Protein AF-A0A7G8P6M7-F1 (afdb_monomer_lite)

Secondary structure (DSSP, 8-state):
-----EEEEEEEE--TT-HHHHHHHHHHHHHHHHHHHHHHTEEEEEE-HHHHPPP--SS-HHHHHIIIIITT-SEEEEEESS------SSSSSHHHHHHHHHHHTT--EEEEEE-SPPPTT--HHHHHHHHHHHHHHTTTSPPEEESSHHHHHHHHHHHHHHHHHH-----------HHHHHHTEEEEEEE-GGG-TTEEEEEEEE-SSS-EEEEEEEEEEE-TT--EETT--EEHHHHS-HHHHHHHHHHHHHHSS------SS--S---S-------HHHHHHHHHHH--S--SEE-TT-EEEEEEE--TT-EEEEEEEEE-TT--EEEEETTSPPEE----

Foldseek 3Di:
DDAAAAEAEEEEQEAPVCPLLLVLLVVLQVVCCVVPCRPVRYHYHYDDCVPQQDDDDDDPPLVSCCVRHLVPGQEYEYEYELAPDDDDPPGLHSSRVSQVSNVVVVHHYAYEYEPEDDDPPRDVVRNVSVVVVVVVVVVVDDHHYAHDSVRSSVVSNVSVVVVVVVDCPDPSPPCPVVLVQVLQFAWDWDDPCLLHPQKIKIKTWRQGQFKKAQKDKDKFKAAPVRDTDPPFKDFLLVPPPLVSLVCSQLVVLVVVPDPDPDPDDDPPDDPDDDPRDRDPVCVLVSQQNPDPHDDRMAGNGGMDMHMMGGDPRIGMWMWIWIATNVRWIWIDIHNDRIDTDDDD

pLDDT: mean 84.59, std 15.38, range [36.28, 98.38]

Organism: NCBI:txid258505

Sequence (344 aa):
MGFDAHVLKVLIASPGDTSRERDAIEKALHGWNNARAEREQIHLAPWRWELHAVPELGGSAQAIIDGQAVDACDVVIAVFNAYLGTATDDAASGTAHEIVRAHRAGKPVHVYFSTEPLPRETKPEELTRLNDFKAQMRAEGLLGEYSGVEDLQFKVRDAIEHDLKGMDLGKVIIRSGKADQARKVMSYRTSVSILGPGVWRVKTHNHSIGPVTALSVHVSAVDADGNVIANSIQRSKDVLSNQDVFARVIGDALSGGLRPIMGAGNAMMASRGLTPTIQPQFQDVLVAHVADGFPSGLAPDESAVALYVLPPNTSPLVQMEFKDEAGIWWARTNDEEPERINTT

Structure (mmCIF, N/CA/C/O backbone):
data_AF-A0A7G8P6M7-F1
#
_entry.id   AF-A0A7G8P6M7-F1
#
loop_
_atom_site.group_PDB
_atom_site.id
_atom_site.type_symbol
_atom_site.label_atom_id
_atom_site.label_alt_id
_atom_site.label_comp_id
_atom_site.label_asym_id
_atom_site.label_entity_id
_atom_site.label_seq_id
_atom_site.pdbx_PDB_ins_code
_atom_site.Cartn_x
_atom_site.Cartn_y
_atom_site.Cartn_z
_atom_site.occupancy
_atom_site.B_iso_or_equiv
_atom_site.auth_seq_id
_atom_site.auth_comp_id
_atom_site.auth_asym_id
_atom_site.auth_atom_id
_atom_site.pdbx_PDB_model_num
ATOM 1 N N . MET A 1 1 ? 10.549 6.825 -9.455 1.00 52.69 1 MET A N 1
ATOM 2 C CA . MET A 1 1 ? 10.044 5.592 -10.102 1.00 52.69 1 MET A CA 1
ATOM 3 C C . MET A 1 1 ? 9.057 4.932 -9.149 1.00 52.69 1 MET A C 1
ATOM 5 O O . MET A 1 1 ? 9.133 5.236 -7.967 1.00 52.69 1 MET A O 1
ATOM 9 N N . GLY A 1 2 ? 8.125 4.112 -9.640 1.00 76.00 2 GLY A N 1
ATOM 10 C CA . GLY A 1 2 ? 7.240 3.304 -8.783 1.00 76.00 2 GLY A CA 1
ATOM 11 C C . GLY A 1 2 ? 7.895 1.984 -8.353 1.00 76.00 2 GLY A C 1
ATOM 12 O O . GLY A 1 2 ? 8.890 1.587 -8.958 1.00 76.00 2 GLY A O 1
ATOM 13 N N . PHE A 1 3 ? 7.337 1.324 -7.333 1.00 79.50 3 PHE A N 1
ATOM 14 C CA . PHE A 1 3 ? 7.754 0.002 -6.844 1.00 79.50 3 PHE A CA 1
ATOM 15 C C . PHE A 1 3 ? 6.533 -0.911 -6.645 1.00 79.50 3 PHE A C 1
ATOM 17 O O . PHE A 1 3 ? 5.437 -0.424 -6.369 1.00 79.50 3 PHE A O 1
ATOM 24 N N . ASP A 1 4 ? 6.730 -2.224 -6.777 1.00 84.44 4 ASP A N 1
ATOM 25 C CA . ASP A 1 4 ? 5.706 -3.228 -6.471 1.00 84.44 4 ASP A CA 1
ATOM 26 C C . ASP A 1 4 ? 5.649 -3.499 -4.968 1.00 84.44 4 ASP A C 1
ATOM 28 O O . ASP A 1 4 ? 6.693 -3.651 -4.324 1.00 84.44 4 ASP A O 1
ATOM 32 N N . ALA A 1 5 ? 4.436 -3.622 -4.427 1.00 90.12 5 ALA A N 1
ATOM 33 C CA . ALA A 1 5 ? 4.214 -3.895 -3.015 1.00 90.12 5 ALA A CA 1
ATOM 34 C C . ALA A 1 5 ? 2.947 -4.714 -2.753 1.00 90.12 5 ALA A C 1
ATOM 36 O O . ALA A 1 5 ? 1.963 -4.619 -3.490 1.00 90.12 5 ALA A O 1
ATOM 37 N N . HIS A 1 6 ? 2.950 -5.462 -1.650 1.00 92.56 6 HIS A N 1
ATOM 38 C CA . HIS A 1 6 ? 1.721 -5.956 -1.034 1.00 92.56 6 HIS A CA 1
ATOM 39 C C . HIS A 1 6 ? 0.975 -4.785 -0.411 1.00 92.56 6 HIS A C 1
ATOM 41 O O . HIS A 1 6 ? 1.525 -4.079 0.432 1.00 92.56 6 HIS A O 1
ATOM 47 N N . VAL A 1 7 ? -0.271 -4.568 -0.820 1.00 94.81 7 VAL A N 1
ATOM 48 C CA . VAL A 1 7 ? -1.102 -3.511 -0.243 1.00 94.81 7 VAL A CA 1
ATOM 49 C C . VAL A 1 7 ? -1.969 -4.124 0.843 1.00 94.81 7 VAL A C 1
ATOM 51 O O . VAL A 1 7 ? -2.836 -4.936 0.535 1.00 94.81 7 VAL A O 1
ATOM 54 N N . LEU A 1 8 ? -1.738 -3.719 2.089 1.00 96.12 8 LEU A N 1
ATOM 55 C CA . LEU A 1 8 ? -2.530 -4.136 3.238 1.00 96.12 8 LEU A CA 1
ATOM 56 C C . LEU A 1 8 ? -3.477 -3.012 3.631 1.00 96.12 8 LEU A C 1
ATOM 58 O O . LEU A 1 8 ? -3.042 -1.906 3.962 1.00 96.12 8 LEU A O 1
ATOM 62 N N . LYS A 1 9 ? -4.776 -3.282 3.596 1.00 96.62 9 LYS A N 1
ATOM 63 C CA . LYS A 1 9 ? -5.801 -2.336 4.028 1.00 96.62 9 LYS A CA 1
ATOM 64 C C . LYS A 1 9 ? -5.903 -2.343 5.546 1.00 96.62 9 LYS A C 1
ATOM 66 O O . LYS A 1 9 ? -6.190 -3.373 6.155 1.00 96.62 9 LYS A O 1
ATOM 71 N N . VAL A 1 10 ? -5.727 -1.172 6.146 1.00 98.00 10 VAL A N 1
ATOM 72 C CA . VAL A 1 10 ? -5.814 -0.975 7.595 1.00 98.00 10 VAL A CA 1
ATOM 73 C C . VAL A 1 10 ? -7.085 -0.197 7.908 1.00 98.00 10 VAL A C 1
ATOM 75 O O . VAL A 1 10 ? -7.161 1.003 7.648 1.00 98.00 10 VAL A O 1
ATOM 78 N N . LEU A 1 11 ? -8.091 -0.879 8.453 1.00 97.56 11 LEU A N 1
ATOM 79 C CA . LEU A 1 11 ? -9.332 -0.248 8.891 1.00 97.56 11 LEU A CA 1
ATOM 80 C C . LEU A 1 11 ? -9.094 0.517 10.194 1.00 97.56 11 LEU A C 1
ATOM 82 O O . LEU A 1 11 ? -8.654 -0.060 11.187 1.00 97.56 11 LEU A O 1
ATOM 86 N N . ILE A 1 12 ? -9.430 1.805 10.194 1.00 97.50 12 ILE A N 1
ATOM 87 C CA . ILE A 1 12 ? -9.439 2.653 11.384 1.00 97.50 12 ILE A CA 1
ATOM 88 C C . ILE A 1 12 ? -10.881 2.743 11.889 1.00 97.50 12 ILE A C 1
ATOM 90 O O . ILE A 1 12 ? -11.692 3.507 11.363 1.00 97.50 12 ILE A O 1
ATOM 94 N N . ALA A 1 13 ? -11.187 1.937 12.900 1.00 94.94 13 ALA A N 1
ATOM 95 C CA . ALA A 1 13 ? -12.512 1.804 13.491 1.00 94.94 13 ALA A CA 1
ATOM 96 C C . ALA A 1 13 ? -12.625 2.721 14.715 1.00 94.94 13 ALA A C 1
ATOM 98 O O . ALA A 1 13 ? -11.880 2.560 15.686 1.00 94.94 13 ALA A O 1
ATOM 99 N N . SER A 1 14 ? -13.525 3.708 14.703 1.00 94.62 14 S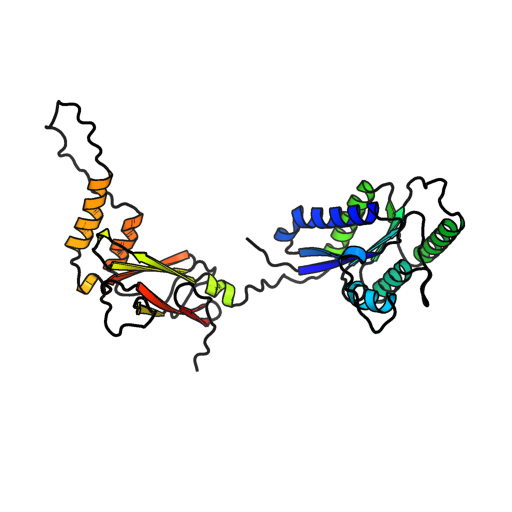ER A N 1
ATOM 100 C CA . SER A 1 14 ? -13.645 4.593 15.865 1.00 94.62 14 SER A CA 1
ATOM 101 C C . SER A 1 14 ? -14.965 5.372 15.971 1.00 94.62 14 SER A C 1
ATOM 103 O O . SER A 1 14 ? -15.600 5.661 14.952 1.00 94.62 14 SER A O 1
ATOM 105 N N . PRO A 1 15 ? -15.377 5.778 17.190 1.00 93.06 15 PRO A N 1
ATOM 106 C CA . PRO A 1 15 ? -16.548 6.631 17.396 1.00 93.06 15 PRO A CA 1
ATOM 107 C C . PRO A 1 15 ? -16.338 8.079 16.919 1.00 93.06 15 PRO A C 1
ATOM 109 O O . PRO A 1 15 ? -15.228 8.524 16.620 1.00 93.06 15 PRO A O 1
ATOM 112 N N . GLY A 1 16 ? -17.415 8.868 16.878 1.00 90.19 16 GLY A N 1
ATOM 113 C CA . GLY A 1 16 ? -17.397 10.233 16.333 1.00 90.19 16 GLY A CA 1
ATOM 114 C C . GLY A 1 16 ? -16.457 11.227 17.039 1.00 90.19 16 GLY A C 1
ATOM 115 O O . GLY A 1 16 ? -15.988 12.160 16.393 1.00 90.19 16 GLY A O 1
ATOM 116 N N . ASP A 1 17 ? -16.130 11.018 18.317 1.00 93.19 17 ASP A N 1
ATOM 117 C CA . ASP A 1 17 ? -15.323 11.920 19.159 1.00 93.19 17 ASP A CA 1
ATOM 118 C C . ASP A 1 17 ? -13.798 11.734 19.024 1.00 93.19 17 ASP A C 1
ATOM 120 O O . ASP A 1 17 ? -13.035 12.365 19.751 1.00 93.19 17 ASP A O 1
ATOM 124 N N . THR A 1 18 ? -13.343 10.891 18.093 1.00 94.69 18 THR A N 1
ATOM 125 C CA . THR A 1 18 ? -11.933 10.463 17.969 1.00 94.69 18 THR A CA 1
ATOM 126 C C . THR A 1 18 ? -11.218 11.018 16.728 1.00 94.69 18 THR A C 1
ATOM 128 O O . THR A 1 18 ? -10.372 10.363 16.116 1.00 94.69 18 THR A O 1
ATOM 131 N N . SER A 1 19 ? -11.573 12.230 16.287 1.00 94.31 19 SER A N 1
ATOM 132 C CA . SER A 1 19 ? -11.018 12.784 15.040 1.00 94.31 19 SER A CA 1
ATOM 133 C C . SER A 1 19 ? -9.493 12.933 15.078 1.00 94.31 19 SER A C 1
ATOM 135 O O . SER A 1 19 ? -8.834 12.608 14.093 1.00 94.31 19 SER A O 1
ATOM 137 N N . ARG A 1 20 ? -8.923 13.386 16.206 1.00 96.00 20 ARG A N 1
ATOM 138 C CA . ARG A 1 20 ? -7.468 13.599 16.333 1.00 96.00 20 ARG A CA 1
ATOM 139 C C . ARG A 1 20 ? -6.717 12.271 16.303 1.00 96.00 20 ARG A C 1
ATOM 141 O O . ARG A 1 20 ? -5.621 12.177 15.764 1.00 96.00 20 ARG A O 1
ATOM 148 N N . GLU A 1 21 ? -7.316 11.254 16.900 1.00 97.81 21 GLU A N 1
ATOM 149 C CA . GLU A 1 21 ? -6.791 9.907 17.025 1.00 97.81 21 GLU A CA 1
ATOM 150 C C . GLU A 1 21 ? -6.764 9.223 15.659 1.00 97.81 21 GLU A C 1
ATOM 152 O O . GLU A 1 21 ? -5.746 8.638 15.297 1.00 97.81 21 GLU A O 1
ATOM 157 N N . ARG A 1 22 ? -7.830 9.364 14.858 1.00 96.81 22 ARG A N 1
ATOM 158 C CA . ARG A 1 22 ? -7.846 8.874 13.472 1.00 96.81 22 ARG A CA 1
ATOM 159 C C . ARG A 1 22 ? -6.742 9.511 12.631 1.00 96.81 22 ARG A C 1
ATOM 161 O O . ARG A 1 22 ? -6.006 8.792 11.960 1.00 96.81 22 ARG A O 1
ATOM 168 N N . ASP A 1 23 ? -6.588 10.833 12.711 1.00 96.62 23 ASP A N 1
ATOM 169 C CA . ASP A 1 23 ? -5.535 11.556 11.987 1.00 96.62 23 ASP A CA 1
ATOM 170 C C . ASP A 1 23 ? -4.135 11.107 12.439 1.00 96.62 23 ASP A C 1
ATOM 172 O O . ASP A 1 23 ? -3.213 10.975 11.634 1.00 96.62 23 ASP A O 1
ATOM 176 N N . ALA A 1 24 ? -3.973 10.828 13.733 1.00 97.56 24 ALA A N 1
ATOM 177 C CA . ALA A 1 24 ? -2.731 10.331 14.305 1.00 97.56 24 ALA A CA 1
ATOM 178 C C . ALA A 1 24 ? -2.401 8.902 13.842 1.00 97.56 24 ALA A C 1
ATOM 180 O O . ALA A 1 24 ? -1.260 8.640 13.461 1.00 97.56 24 ALA A O 1
ATOM 181 N N . ILE A 1 25 ? -3.381 7.995 13.814 1.00 98.38 25 ILE A N 1
ATOM 182 C CA . ILE A 1 25 ? -3.218 6.632 13.281 1.00 98.38 25 ILE A CA 1
ATOM 183 C C . ILE A 1 25 ? -2.827 6.698 11.802 1.00 98.38 25 ILE A C 1
ATOM 185 O O . ILE A 1 25 ? -1.836 6.097 11.393 1.00 98.38 25 ILE A O 1
ATOM 189 N N . GLU A 1 26 ? -3.550 7.483 11.006 1.00 97.31 26 GLU A N 1
ATOM 190 C CA . GLU A 1 26 ? -3.263 7.668 9.584 1.00 97.31 26 GLU A CA 1
ATOM 191 C C . GLU A 1 26 ? -1.846 8.225 9.359 1.00 97.31 26 GLU A C 1
ATOM 193 O O . GLU A 1 26 ? -1.083 7.705 8.541 1.00 97.31 26 GLU A O 1
ATOM 198 N N . LYS A 1 27 ? -1.434 9.217 10.156 1.00 96.56 27 LYS A N 1
ATOM 199 C CA . LYS A 1 27 ? -0.070 9.756 10.133 1.00 96.56 27 LYS A CA 1
ATOM 200 C C . LYS A 1 27 ? 0.985 8.708 10.495 1.00 96.56 27 LYS A C 1
ATOM 202 O O . LYS A 1 27 ? 2.056 8.714 9.887 1.00 96.56 27 LYS A O 1
ATOM 207 N N . ALA A 1 28 ? 0.712 7.813 11.447 1.00 97.06 28 ALA A N 1
ATOM 208 C CA . ALA A 1 28 ? 1.625 6.722 11.789 1.00 97.06 28 ALA A CA 1
ATOM 209 C C . ALA A 1 28 ? 1.821 5.764 10.606 1.00 97.06 28 ALA A C 1
ATOM 211 O O . ALA A 1 28 ? 2.960 5.420 10.284 1.00 97.06 28 ALA A O 1
ATOM 212 N N . LEU A 1 29 ? 0.732 5.386 9.930 1.00 98.06 29 LEU A N 1
ATOM 213 C CA . LEU A 1 29 ? 0.755 4.488 8.771 1.00 98.06 29 LEU A CA 1
ATOM 214 C C . LEU A 1 29 ? 1.490 5.124 7.583 1.00 98.06 29 LEU A C 1
ATOM 216 O O . LEU A 1 29 ? 2.383 4.506 7.006 1.00 98.06 29 LEU A O 1
ATOM 220 N N . HIS A 1 30 ? 1.210 6.393 7.274 1.00 97.44 30 HIS A N 1
ATOM 221 C CA . HIS A 1 30 ? 1.946 7.135 6.243 1.00 97.44 30 HIS A CA 1
ATOM 222 C C . HIS A 1 30 ? 3.423 7.313 6.601 1.00 97.44 30 HIS A C 1
ATOM 224 O O . HIS A 1 30 ? 4.295 7.166 5.747 1.00 97.44 30 HIS A O 1
ATOM 230 N N . GLY A 1 31 ? 3.728 7.590 7.870 1.00 92.88 31 GLY A N 1
ATOM 231 C CA . GLY A 1 31 ? 5.099 7.672 8.367 1.00 92.88 31 GLY A CA 1
ATOM 232 C C . GLY A 1 31 ? 5.855 6.351 8.215 1.00 92.88 31 GLY A C 1
ATOM 233 O O . GLY A 1 31 ? 7.021 6.354 7.818 1.00 92.88 31 GLY A O 1
ATOM 234 N N . TRP A 1 32 ? 5.186 5.225 8.472 1.00 96.12 32 TRP A N 1
ATOM 235 C CA . TRP A 1 32 ? 5.731 3.894 8.224 1.00 96.12 32 TRP A CA 1
ATOM 236 C C . TRP A 1 32 ? 5.996 3.675 6.732 1.00 96.12 32 TRP A C 1
ATOM 238 O O . TRP A 1 32 ? 7.119 3.328 6.361 1.00 96.12 32 TRP A O 1
ATOM 248 N N . ASN A 1 33 ? 5.012 3.976 5.878 1.00 95.38 33 ASN A N 1
ATOM 249 C CA . ASN A 1 33 ? 5.141 3.844 4.428 1.00 95.38 33 ASN A CA 1
ATOM 250 C C . ASN A 1 33 ? 6.338 4.644 3.895 1.00 95.38 33 ASN A C 1
ATOM 252 O O . ASN A 1 33 ? 7.183 4.098 3.191 1.00 95.38 33 ASN A O 1
ATOM 256 N N . ASN A 1 34 ? 6.471 5.908 4.299 1.00 91.12 34 ASN A N 1
ATOM 257 C CA . ASN A 1 34 ? 7.569 6.778 3.872 1.00 91.12 34 ASN A CA 1
ATOM 258 C C . ASN A 1 34 ? 8.951 6.247 4.273 1.00 91.12 34 ASN A C 1
ATOM 260 O O . ASN A 1 34 ? 9.929 6.466 3.564 1.00 91.12 34 ASN A O 1
ATOM 264 N N . ALA A 1 35 ? 9.048 5.575 5.420 1.00 85.81 35 ALA A N 1
ATOM 265 C CA . ALA A 1 35 ? 10.315 5.072 5.933 1.00 85.81 35 ALA A CA 1
ATOM 266 C C . ALA A 1 35 ? 10.680 3.677 5.402 1.00 85.81 35 ALA A C 1
ATOM 268 O O . ALA A 1 35 ? 11.858 3.308 5.437 1.00 85.81 35 ALA A O 1
ATOM 269 N N . ARG A 1 36 ? 9.687 2.868 5.004 1.00 89.12 36 ARG A N 1
ATOM 270 C CA . ARG A 1 36 ? 9.870 1.418 4.833 1.00 89.12 36 ARG A CA 1
ATOM 271 C C . ARG A 1 36 ? 9.224 0.804 3.599 1.00 89.12 36 ARG A C 1
ATOM 273 O O . ARG A 1 36 ? 9.710 -0.239 3.177 1.00 89.12 36 ARG A O 1
ATOM 280 N N . ALA A 1 37 ? 8.201 1.417 3.004 1.00 90.62 37 ALA A N 1
ATOM 281 C CA . ALA A 1 37 ? 7.357 0.734 2.023 1.00 90.62 37 ALA A CA 1
ATOM 282 C C . ALA A 1 37 ? 8.132 0.151 0.837 1.00 90.62 37 ALA A C 1
ATOM 284 O O . ALA A 1 37 ? 7.902 -0.994 0.466 1.00 90.62 37 ALA A O 1
ATOM 285 N N . GLU A 1 38 ? 9.083 0.906 0.281 1.00 85.81 38 GLU A N 1
ATOM 286 C CA . GLU A 1 38 ? 9.890 0.448 -0.856 1.00 85.81 38 GLU A CA 1
ATOM 287 C C . GLU A 1 38 ? 10.824 -0.707 -0.473 1.00 85.81 38 GLU A C 1
ATOM 289 O O . GLU A 1 38 ? 10.907 -1.703 -1.187 1.00 85.81 38 GLU A O 1
ATOM 294 N N . ARG A 1 39 ? 11.494 -0.605 0.682 1.00 84.38 39 ARG A N 1
ATOM 295 C CA . ARG A 1 39 ? 12.439 -1.629 1.151 1.00 84.38 39 ARG A CA 1
ATOM 296 C C . ARG A 1 39 ? 11.734 -2.930 1.520 1.00 84.38 39 ARG A C 1
ATOM 298 O O . ARG A 1 39 ? 12.245 -4.000 1.215 1.00 84.38 39 ARG A O 1
ATOM 305 N N . GLU A 1 40 ? 10.600 -2.823 2.205 1.00 85.75 40 GLU A N 1
ATOM 306 C CA . GLU A 1 40 ? 9.828 -3.979 2.670 1.00 85.75 40 GLU A CA 1
ATOM 307 C C . GLU A 1 40 ? 8.843 -4.484 1.603 1.00 85.75 40 GLU A C 1
ATOM 309 O O . GLU A 1 40 ? 8.225 -5.525 1.790 1.00 85.75 40 GLU A O 1
ATOM 314 N N . GLN A 1 41 ? 8.684 -3.753 0.492 1.00 90.62 41 GLN A N 1
ATOM 315 C CA . GLN A 1 41 ? 7.675 -3.988 -0.545 1.00 90.62 41 GLN A CA 1
ATOM 316 C C . GLN A 1 41 ? 6.259 -4.172 0.029 1.00 90.62 41 GLN A C 1
ATOM 318 O O . GLN A 1 41 ? 5.502 -5.054 -0.377 1.00 90.62 41 GLN A O 1
ATOM 323 N N . ILE A 1 42 ? 5.888 -3.332 0.993 1.00 93.50 42 ILE A N 1
ATOM 324 C CA . ILE A 1 42 ? 4.576 -3.347 1.650 1.00 93.50 42 ILE A CA 1
ATOM 325 C C . ILE A 1 42 ? 4.039 -1.922 1.673 1.00 93.50 42 ILE A C 1
ATOM 327 O O . ILE A 1 42 ? 4.768 -0.983 1.979 1.00 93.50 42 ILE A O 1
ATOM 331 N N . HIS A 1 43 ? 2.758 -1.753 1.375 1.00 96.44 43 HIS A N 1
ATOM 332 C CA . HIS A 1 43 ? 2.062 -0.483 1.488 1.00 96.44 43 HIS A CA 1
ATOM 333 C C . HIS A 1 43 ? 0.860 -0.634 2.414 1.00 96.44 43 HIS A C 1
ATOM 335 O O . HIS A 1 43 ? -0.036 -1.436 2.159 1.00 96.44 43 HIS A O 1
ATOM 341 N N . LEU A 1 44 ? 0.826 0.157 3.480 1.00 97.69 44 LEU A N 1
ATOM 342 C CA . LEU A 1 44 ? -0.298 0.216 4.406 1.00 97.69 44 LEU A CA 1
ATOM 343 C C . LEU A 1 44 ? -1.299 1.244 3.883 1.00 97.69 44 LEU A C 1
ATOM 345 O O . LEU A 1 44 ? -1.003 2.438 3.877 1.00 97.69 44 LEU A O 1
ATOM 349 N N . ALA A 1 45 ? -2.466 0.788 3.440 1.00 97.25 45 ALA A N 1
ATOM 350 C CA . ALA A 1 45 ? -3.539 1.632 2.934 1.00 97.25 45 ALA A CA 1
ATOM 351 C C . ALA A 1 45 ? -4.543 1.928 4.065 1.00 97.25 45 ALA A C 1
ATOM 353 O O . ALA A 1 45 ? -5.380 1.068 4.361 1.00 97.25 45 ALA A O 1
ATOM 354 N N . PRO A 1 46 ? -4.473 3.101 4.728 1.00 97.00 46 PRO A N 1
ATOM 355 C CA . PRO A 1 46 ? -5.447 3.466 5.749 1.00 97.00 46 PRO A CA 1
ATOM 356 C C . PRO A 1 46 ? -6.844 3.572 5.137 1.00 97.00 46 PRO A C 1
ATOM 358 O O . PRO A 1 46 ? -7.022 4.151 4.068 1.00 97.00 46 PRO A O 1
ATOM 361 N N . TRP A 1 47 ? -7.842 3.045 5.839 1.00 95.69 47 TRP A N 1
ATOM 362 C CA . TRP A 1 47 ? -9.242 3.143 5.455 1.00 95.69 47 TRP A CA 1
ATOM 363 C C . TRP A 1 47 ? -10.060 3.718 6.612 1.00 95.69 47 TRP A C 1
ATOM 365 O O . TRP A 1 47 ? -10.002 3.241 7.744 1.00 95.69 47 TRP A O 1
ATOM 375 N N . ARG A 1 48 ? -10.831 4.759 6.303 1.00 91.75 48 ARG A N 1
ATOM 376 C CA . ARG A 1 48 ? -11.709 5.523 7.204 1.00 91.75 48 ARG A CA 1
ATOM 377 C C . ARG A 1 48 ? -13.046 5.734 6.518 1.00 91.75 48 ARG A C 1
ATOM 379 O O . ARG A 1 48 ? -13.048 6.149 5.355 1.00 91.75 48 ARG A O 1
ATOM 386 N N . TRP A 1 49 ? -14.149 5.517 7.227 1.00 84.19 49 TRP A N 1
ATOM 387 C CA . TRP A 1 49 ? -15.478 5.596 6.626 1.00 84.19 49 TRP A CA 1
ATOM 388 C C . TRP A 1 49 ? -15.780 6.991 6.063 1.00 84.19 49 TRP A C 1
ATOM 390 O O . TRP A 1 49 ? -16.339 7.086 4.977 1.00 84.19 49 TRP A O 1
ATOM 400 N N . GLU A 1 50 ? -15.337 8.073 6.716 1.00 83.50 50 GLU A N 1
ATOM 401 C CA . GLU A 1 50 ? -15.629 9.448 6.276 1.00 83.50 50 GLU A CA 1
ATOM 402 C C . GLU A 1 50 ? -15.017 9.796 4.918 1.00 83.50 50 GLU A C 1
ATOM 404 O O . GLU A 1 50 ? -15.508 10.682 4.222 1.00 83.50 50 GLU A O 1
ATOM 409 N N . LEU A 1 51 ? -13.906 9.140 4.579 1.00 85.94 51 LEU A N 1
ATOM 410 C CA . LEU A 1 51 ? -13.096 9.463 3.407 1.00 85.94 51 LEU A CA 1
ATOM 411 C C . LEU A 1 51 ? -13.250 8.435 2.285 1.00 85.94 51 LEU A C 1
ATOM 413 O O . LEU A 1 51 ? -13.060 8.776 1.121 1.00 85.94 51 LEU A O 1
ATOM 417 N N . HIS A 1 52 ? -13.567 7.186 2.629 1.00 89.12 52 HIS A N 1
ATOM 418 C CA . HIS A 1 52 ? -13.469 6.063 1.699 1.00 89.12 52 HIS A CA 1
ATOM 419 C C . HIS A 1 52 ? -14.772 5.288 1.516 1.00 89.12 52 HIS A C 1
ATOM 421 O O . HIS A 1 52 ? -14.858 4.505 0.570 1.00 89.12 52 HIS A O 1
ATOM 427 N N . ALA A 1 53 ? -15.769 5.468 2.390 1.00 86.94 53 ALA A N 1
ATOM 428 C CA . ALA A 1 53 ? -17.059 4.826 2.185 1.00 86.94 53 ALA A CA 1
ATOM 429 C C . ALA A 1 53 ? -17.739 5.419 0.946 1.00 86.94 53 ALA A C 1
ATOM 431 O O . ALA A 1 53 ? -17.886 6.637 0.811 1.00 86.94 53 ALA A O 1
ATOM 432 N N . VAL A 1 54 ? -18.164 4.546 0.040 1.00 90.25 54 VAL A N 1
ATOM 433 C CA . VAL A 1 54 ? -18.910 4.912 -1.160 1.00 90.25 54 VAL A CA 1
ATOM 434 C C . VAL A 1 54 ? -20.401 4.842 -0.831 1.00 90.25 54 VAL A C 1
ATOM 436 O O . VAL A 1 54 ? -20.868 3.789 -0.388 1.00 90.25 54 VAL A O 1
ATOM 439 N N . PRO A 1 55 ? -21.174 5.928 -1.029 1.00 88.44 55 PRO A N 1
ATOM 440 C CA . PRO A 1 55 ? -22.613 5.896 -0.810 1.00 88.44 55 PRO A CA 1
ATOM 441 C C . PRO A 1 55 ? -23.293 4.890 -1.742 1.00 88.44 55 PRO A C 1
ATOM 443 O O . PRO A 1 55 ? -23.249 5.032 -2.964 1.00 88.44 55 PRO A O 1
ATOM 446 N N . GLU A 1 56 ? -23.964 3.902 -1.158 1.00 88.38 56 GLU A N 1
ATOM 447 C CA . GLU A 1 56 ? -24.689 2.857 -1.880 1.00 88.38 56 GLU A CA 1
ATOM 448 C C . GLU A 1 56 ? -26.115 2.706 -1.331 1.00 88.38 56 GLU A C 1
ATOM 450 O O . GLU A 1 56 ? -26.399 3.009 -0.171 1.00 88.38 56 GLU A O 1
ATOM 455 N N . LEU A 1 57 ? -27.035 2.255 -2.186 1.00 88.31 57 LEU A N 1
ATOM 456 C CA . LEU A 1 57 ? -28.406 1.901 -1.812 1.00 88.31 57 LEU A CA 1
ATOM 457 C C . LEU A 1 57 ? -28.564 0.377 -1.845 1.00 88.31 57 LEU A C 1
ATOM 459 O O . LEU A 1 57 ? -27.889 -0.297 -2.617 1.00 88.31 57 LEU A O 1
ATOM 463 N N . GLY A 1 58 ? -29.511 -0.157 -1.069 1.00 80.94 58 GLY A N 1
ATOM 464 C CA . GLY A 1 58 ? -29.846 -1.590 -1.089 1.00 80.94 58 GLY A CA 1
ATOM 465 C C . GLY A 1 58 ? -29.468 -2.377 0.170 1.00 80.94 58 GLY A C 1
ATOM 466 O O . GLY A 1 58 ? -29.564 -3.599 0.162 1.00 80.94 58 GLY A O 1
ATOM 467 N N . GLY A 1 59 ? -29.093 -1.700 1.259 1.00 82.69 59 GLY A N 1
ATOM 468 C CA . GLY A 1 59 ? -28.823 -2.313 2.562 1.00 82.69 59 GLY A CA 1
ATOM 469 C C . GLY A 1 59 ? -28.867 -1.293 3.701 1.00 82.69 59 GLY A C 1
ATOM 470 O O . GLY A 1 59 ? -29.065 -0.099 3.467 1.00 82.69 59 GLY A O 1
ATOM 471 N N . SER A 1 60 ? -28.692 -1.760 4.941 1.00 85.38 60 SER A N 1
ATOM 472 C CA . SER A 1 60 ? -28.445 -0.861 6.074 1.00 85.38 60 SER A CA 1
ATOM 473 C C . SER A 1 60 ? -27.062 -0.215 5.938 1.00 85.38 60 SER A C 1
ATOM 475 O O . SER A 1 60 ? -26.160 -0.792 5.329 1.00 85.38 60 SER A O 1
ATOM 477 N N . ALA A 1 61 ? -26.874 0.969 6.531 1.00 83.06 61 ALA A N 1
ATOM 478 C CA . ALA A 1 61 ? -25.582 1.661 6.501 1.00 83.06 61 ALA A CA 1
ATOM 479 C C . ALA A 1 61 ? -24.442 0.770 7.031 1.00 83.06 61 ALA A C 1
ATOM 481 O O . ALA A 1 61 ? -23.373 0.724 6.430 1.00 83.06 61 ALA A O 1
ATOM 482 N N . GLN A 1 62 ? -24.701 -0.000 8.095 1.00 83.56 62 GLN A N 1
ATOM 483 C CA . GLN A 1 62 ? -23.716 -0.921 8.663 1.00 83.56 62 GLN A CA 1
ATOM 484 C C . GLN A 1 62 ? -23.367 -2.065 7.704 1.00 83.56 62 GLN A C 1
ATOM 486 O O . GLN A 1 62 ? -22.195 -2.368 7.533 1.00 83.56 62 GLN A O 1
ATOM 491 N N . ALA A 1 63 ? -24.352 -2.669 7.028 1.00 86.31 63 ALA A N 1
ATOM 492 C CA . ALA A 1 63 ? -24.093 -3.763 6.088 1.00 86.31 63 ALA A CA 1
ATOM 493 C C . ALA A 1 63 ? -23.244 -3.314 4.887 1.00 86.31 63 ALA A C 1
ATOM 495 O O . ALA A 1 63 ? -22.397 -4.066 4.405 1.00 86.31 63 ALA A O 1
ATOM 496 N N . ILE A 1 64 ? -23.452 -2.080 4.423 1.00 86.75 64 ILE A N 1
ATOM 497 C CA . ILE A 1 64 ? -22.663 -1.481 3.342 1.00 86.75 64 ILE A CA 1
ATOM 498 C C . ILE A 1 64 ? -21.221 -1.236 3.812 1.00 86.75 64 ILE A C 1
ATOM 500 O O . ILE A 1 64 ? -20.277 -1.636 3.130 1.00 86.75 64 ILE A O 1
ATOM 504 N N . ILE A 1 65 ? -21.039 -0.636 4.995 1.00 85.19 65 ILE A N 1
ATOM 505 C CA . ILE A 1 65 ? -19.709 -0.380 5.572 1.00 85.19 65 ILE A CA 1
ATOM 506 C C . ILE A 1 65 ? -18.956 -1.693 5.817 1.00 85.19 65 ILE A C 1
ATOM 508 O O . ILE A 1 65 ? -17.782 -1.796 5.468 1.00 85.19 65 ILE A O 1
ATOM 512 N N . ASP A 1 66 ? -19.628 -2.717 6.343 1.00 87.62 66 ASP A N 1
ATOM 513 C CA . ASP A 1 66 ? -19.035 -4.034 6.573 1.00 87.62 66 ASP A CA 1
ATOM 514 C C . ASP A 1 66 ? -18.419 -4.610 5.291 1.00 87.62 66 ASP A C 1
ATOM 516 O O . ASP A 1 66 ? -17.263 -5.038 5.301 1.00 87.62 66 ASP A O 1
ATOM 520 N N . GLY A 1 67 ? -19.163 -4.577 4.180 1.00 87.69 67 GLY A N 1
ATOM 521 C CA . GLY A 1 67 ? -18.694 -5.098 2.896 1.00 87.69 67 GLY A CA 1
ATOM 522 C C . GLY A 1 67 ? -17.563 -4.268 2.283 1.00 87.69 67 GLY A C 1
ATOM 523 O O . GLY A 1 67 ? -16.613 -4.824 1.731 1.00 87.69 67 GLY A O 1
ATOM 524 N N . GLN A 1 68 ? -17.630 -2.939 2.398 1.00 88.19 68 GLN A N 1
ATOM 525 C CA . GLN A 1 68 ? -16.611 -2.046 1.836 1.00 88.19 68 GLN A CA 1
ATOM 526 C C . GLN A 1 68 ? -15.313 -2.013 2.658 1.00 88.19 68 GLN A C 1
ATOM 528 O O . GLN A 1 68 ? -14.242 -1.758 2.098 1.00 88.19 68 GLN A O 1
ATOM 533 N N . ALA A 1 69 ? -15.398 -2.270 3.965 1.00 88.06 69 ALA A N 1
ATOM 534 C CA . ALA A 1 69 ? -14.318 -2.016 4.910 1.00 88.06 69 ALA A CA 1
ATOM 535 C C . ALA A 1 69 ? -13.912 -3.256 5.704 1.00 88.06 69 ALA A C 1
ATOM 537 O O . ALA A 1 69 ? -12.803 -3.764 5.537 1.00 88.06 69 ALA A O 1
ATOM 538 N N . VAL A 1 70 ? -14.803 -3.755 6.564 1.00 90.50 70 VAL A N 1
ATOM 539 C CA . VAL A 1 70 ? -14.477 -4.795 7.549 1.00 90.50 70 VAL A CA 1
ATOM 540 C C . VAL A 1 70 ? -14.087 -6.088 6.856 1.00 90.50 70 VAL A C 1
ATOM 542 O O . VAL A 1 70 ? -13.066 -6.685 7.192 1.00 90.50 70 VAL A O 1
ATOM 545 N N . ASP A 1 71 ? -14.843 -6.498 5.842 1.00 91.06 71 ASP A N 1
ATOM 546 C CA . ASP A 1 71 ? -14.587 -7.734 5.107 1.00 91.06 71 ASP A CA 1
ATOM 547 C C . ASP A 1 71 ? -13.342 -7.618 4.220 1.00 91.06 71 ASP A C 1
ATOM 549 O O . ASP A 1 71 ? -12.595 -8.588 4.081 1.00 91.06 71 ASP A O 1
ATOM 553 N N . ALA A 1 72 ? -13.060 -6.420 3.705 1.00 90.62 72 ALA A N 1
ATOM 554 C CA . ALA A 1 72 ? -11.968 -6.158 2.774 1.00 90.62 72 ALA A CA 1
ATOM 555 C C . ALA A 1 72 ? -10.632 -5.772 3.435 1.00 90.62 72 ALA A C 1
ATOM 557 O O . ALA A 1 72 ? -9.630 -5.704 2.727 1.00 90.62 72 ALA A O 1
ATOM 558 N N . CYS A 1 73 ? -10.607 -5.465 4.737 1.00 95.31 73 CYS A N 1
ATOM 559 C CA . CYS A 1 73 ? -9.381 -5.077 5.441 1.00 95.31 73 CYS A CA 1
ATOM 560 C C . CYS A 1 73 ? -8.513 -6.275 5.847 1.00 95.31 73 CYS A C 1
ATOM 562 O O . CYS A 1 73 ? -9.015 -7.388 6.008 1.00 95.31 73 CYS A O 1
ATOM 564 N N . ASP A 1 74 ? -7.227 -6.019 6.066 1.00 95.94 74 ASP A N 1
ATOM 565 C CA . ASP A 1 74 ? -6.248 -7.003 6.531 1.00 95.94 74 ASP A CA 1
ATOM 566 C C . ASP A 1 74 ? -5.946 -6.834 8.026 1.00 95.94 74 ASP A C 1
ATOM 568 O O . ASP A 1 74 ? -5.701 -7.816 8.719 1.00 95.94 74 ASP A O 1
ATOM 572 N N . VAL A 1 75 ? -6.008 -5.596 8.531 1.00 97.19 75 VAL A N 1
ATOM 573 C CA . VAL A 1 75 ? -5.776 -5.235 9.939 1.00 97.19 75 VAL A CA 1
ATOM 574 C C . VAL A 1 75 ? -6.832 -4.231 10.391 1.00 97.19 75 VAL A C 1
ATOM 576 O O . VAL A 1 75 ? -7.208 -3.339 9.627 1.00 97.19 75 VAL A O 1
ATOM 579 N N . VAL A 1 76 ? -7.271 -4.335 11.647 1.00 97.81 76 VAL A N 1
ATOM 580 C CA . VAL A 1 76 ? -8.132 -3.334 12.291 1.00 97.81 76 VAL A CA 1
ATOM 581 C C . VAL A 1 76 ? -7.384 -2.643 13.425 1.00 97.81 76 VAL A C 1
ATOM 583 O O . VAL A 1 76 ? -6.896 -3.293 14.349 1.00 97.81 76 VAL A O 1
ATOM 586 N N . ILE A 1 77 ? -7.348 -1.313 13.384 1.00 98.38 77 ILE A N 1
ATOM 587 C CA . ILE A 1 77 ? -6.959 -0.464 14.509 1.00 98.38 77 ILE A CA 1
ATOM 588 C C . ILE A 1 77 ? -8.224 0.212 15.028 1.00 98.38 77 ILE A C 1
ATOM 590 O O . ILE A 1 77 ? -8.787 1.081 14.362 1.00 98.38 77 ILE A O 1
ATOM 594 N N . ALA A 1 78 ? -8.666 -0.187 16.216 1.00 97.44 78 ALA A N 1
ATOM 595 C CA . ALA A 1 78 ? -9.798 0.423 16.885 1.00 97.44 78 ALA A CA 1
ATOM 596 C C . ALA A 1 78 ? -9.341 1.373 17.991 1.00 97.44 78 ALA A C 1
ATOM 598 O O . ALA A 1 78 ? -8.475 1.032 18.801 1.00 97.44 78 ALA A O 1
ATOM 599 N N . VAL A 1 79 ? -9.938 2.561 18.052 1.00 97.94 79 VAL A N 1
ATOM 600 C CA . VAL A 1 79 ? -9.602 3.563 19.067 1.00 97.94 79 VAL A CA 1
ATOM 601 C C . VAL A 1 79 ? -10.851 4.155 19.703 1.00 97.94 79 VAL A C 1
ATOM 603 O O . VAL A 1 79 ? -11.817 4.491 19.021 1.00 97.94 79 VAL A O 1
ATOM 606 N N . PHE A 1 80 ? -10.811 4.298 21.025 1.00 97.44 80 PHE A N 1
ATOM 607 C CA . PHE A 1 80 ? -11.877 4.883 21.826 1.00 97.44 80 PHE A CA 1
ATOM 608 C C . PHE A 1 80 ? -11.340 6.002 22.713 1.00 97.44 80 PHE A C 1
ATOM 610 O O . PHE A 1 80 ? -10.316 5.835 23.380 1.00 97.44 80 PHE A O 1
ATOM 617 N N . ASN A 1 81 ? -12.082 7.109 22.763 1.00 95.88 81 ASN A N 1
ATOM 618 C CA . ASN A 1 81 ? -11.851 8.199 23.703 1.00 95.88 81 ASN A CA 1
ATOM 619 C C . ASN A 1 81 ? -12.912 8.194 24.816 1.00 95.88 81 ASN A C 1
ATOM 621 O O . ASN A 1 81 ? -12.798 7.396 25.742 1.00 95.88 81 ASN A O 1
ATOM 625 N N . ALA A 1 82 ? -13.947 9.034 24.733 1.00 94.00 82 ALA A N 1
ATOM 626 C CA . ALA A 1 82 ? -14.971 9.157 25.777 1.00 94.00 82 ALA A CA 1
ATOM 627 C C . ALA A 1 82 ? -16.266 8.392 25.463 1.00 94.00 82 ALA A C 1
ATOM 629 O O . ALA A 1 82 ? -17.059 8.133 26.369 1.00 94.00 82 ALA A O 1
ATOM 630 N N . TYR A 1 83 ? -16.500 8.068 24.191 1.00 94.69 83 TYR A N 1
ATOM 631 C CA . TYR A 1 83 ? -17.759 7.506 23.710 1.00 94.69 83 TYR A CA 1
ATOM 632 C C . TYR A 1 83 ? -17.566 6.064 23.248 1.00 94.69 83 TYR A C 1
ATOM 634 O O . TYR A 1 83 ? -16.515 5.706 22.723 1.00 94.69 83 TYR A O 1
ATOM 642 N N . LEU A 1 84 ? -18.604 5.238 23.401 1.00 94.62 84 LEU A N 1
ATOM 643 C CA . LEU A 1 84 ? -18.646 3.910 22.774 1.00 94.62 84 LEU A CA 1
ATOM 644 C C . LEU A 1 84 ? -19.186 3.995 21.340 1.00 94.62 84 LEU A C 1
ATOM 646 O O . LEU A 1 84 ? -18.794 3.214 20.473 1.00 94.62 84 LEU A O 1
ATOM 650 N N . GLY A 1 85 ? -20.093 4.946 21.103 1.00 90.38 85 GLY A N 1
ATOM 651 C CA . GLY A 1 85 ? -20.789 5.135 19.836 1.00 90.38 85 GLY A CA 1
ATOM 652 C C . GLY A 1 85 ? -22.235 4.633 19.850 1.00 90.38 85 GLY A C 1
ATOM 653 O O . GLY A 1 85 ? -22.785 4.183 20.864 1.00 90.38 85 GLY A O 1
ATOM 654 N N . THR A 1 86 ? -22.877 4.747 18.692 1.00 88.12 86 THR A N 1
ATOM 655 C CA . THR A 1 86 ? -24.285 4.384 18.505 1.00 88.12 86 THR A CA 1
ATOM 656 C C . THR A 1 86 ? -24.427 2.879 18.352 1.00 88.12 86 THR A C 1
ATOM 658 O O . THR A 1 86 ? -23.731 2.289 17.527 1.00 88.12 86 THR A O 1
ATOM 661 N N . ALA A 1 87 ? -25.324 2.283 19.144 1.00 88.38 87 ALA A N 1
ATOM 662 C CA . ALA A 1 87 ? -25.669 0.869 19.050 1.00 88.38 87 ALA A CA 1
ATOM 663 C C . ALA A 1 87 ? -26.182 0.523 17.646 1.00 88.38 87 ALA A C 1
ATOM 665 O O . ALA A 1 87 ? -26.881 1.323 17.020 1.00 88.38 87 ALA A O 1
ATOM 666 N N . THR A 1 88 ? -25.826 -0.665 17.174 1.00 84.12 88 THR A N 1
ATOM 667 C CA . THR A 1 88 ? -26.382 -1.260 15.955 1.00 84.12 88 THR A CA 1
ATOM 668 C C . THR A 1 88 ? -27.403 -2.326 16.342 1.00 84.12 88 THR A C 1
ATOM 670 O O . THR A 1 88 ? -27.594 -2.601 17.527 1.00 84.12 88 THR A O 1
ATOM 673 N N . ASP A 1 89 ? -28.057 -2.936 15.353 1.00 81.94 89 ASP A N 1
ATOM 674 C CA . ASP A 1 89 ? -29.025 -4.013 15.601 1.00 81.94 89 ASP A CA 1
ATOM 675 C C . ASP A 1 89 ? -28.391 -5.196 16.363 1.00 81.94 89 ASP A C 1
ATOM 677 O O . ASP A 1 89 ? -29.049 -5.817 17.196 1.00 81.94 89 ASP A O 1
ATOM 681 N N . ASP A 1 90 ? -27.094 -5.447 16.137 1.00 82.25 90 ASP A N 1
ATOM 682 C CA . ASP A 1 90 ? -26.387 -6.642 16.615 1.00 82.25 90 ASP A CA 1
ATOM 683 C C . ASP A 1 90 ? -25.213 -6.356 17.574 1.00 82.25 90 ASP A C 1
ATOM 685 O O . ASP A 1 90 ? -24.580 -7.295 18.066 1.00 82.25 90 ASP A O 1
ATOM 689 N N . ALA A 1 91 ? -24.882 -5.089 17.858 1.00 87.50 91 ALA A N 1
ATOM 690 C CA . ALA A 1 91 ? -23.727 -4.745 18.691 1.00 87.50 91 ALA A CA 1
ATOM 691 C C . ALA A 1 91 ? -23.903 -3.472 19.528 1.00 87.50 91 ALA A C 1
ATOM 693 O O . ALA A 1 91 ? -24.686 -2.569 19.229 1.00 87.50 91 ALA A O 1
ATOM 694 N N . ALA A 1 92 ? -23.078 -3.369 20.575 1.00 87.81 92 ALA A N 1
ATOM 695 C CA . ALA A 1 92 ? -23.079 -2.238 21.501 1.00 87.81 92 ALA A CA 1
ATOM 696 C C . ALA A 1 92 ? -22.703 -0.900 20.832 1.00 87.81 92 ALA A C 1
ATOM 698 O O . ALA A 1 92 ? -23.108 0.159 21.321 1.00 87.81 92 ALA A O 1
ATOM 699 N N . SER A 1 93 ? -21.961 -0.952 19.721 1.00 92.06 93 SER A N 1
ATOM 700 C CA . SER A 1 93 ? -21.781 0.147 18.774 1.00 92.06 93 SER A CA 1
ATOM 701 C C . SER A 1 93 ? -21.318 -0.340 17.399 1.00 92.06 93 SER A C 1
ATOM 703 O O . SER A 1 93 ? -20.891 -1.487 17.268 1.00 92.06 93 SER A O 1
ATOM 705 N N . GLY A 1 94 ? -21.344 0.538 16.389 1.00 89.75 94 GLY A N 1
ATOM 706 C CA . GLY A 1 94 ? -20.756 0.252 15.071 1.00 89.75 94 GLY A CA 1
ATOM 707 C C . GLY A 1 94 ? -19.280 -0.158 15.158 1.00 89.75 94 GLY A C 1
ATOM 708 O O . GLY A 1 94 ? -18.896 -1.194 14.634 1.00 89.75 94 GLY A O 1
ATOM 709 N N . THR A 1 95 ? -18.465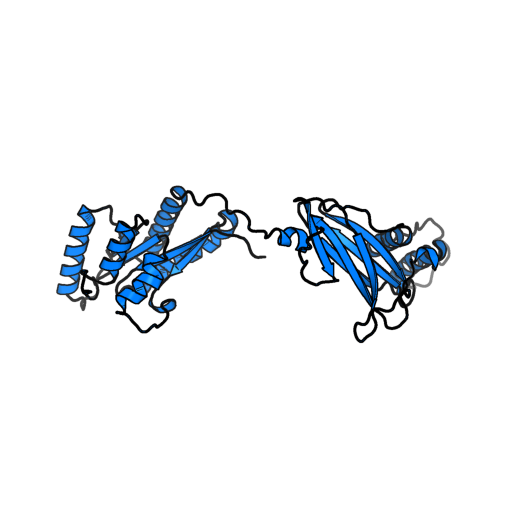 0.559 15.935 1.00 92.12 95 THR A N 1
ATOM 710 C CA . THR A 1 95 ? -17.053 0.190 16.154 1.00 92.12 95 THR A CA 1
ATOM 711 C C . THR A 1 95 ? -16.907 -1.155 16.873 1.00 92.12 95 THR A C 1
ATOM 713 O O . THR A 1 95 ? -16.046 -1.957 16.520 1.00 92.12 95 THR A O 1
ATOM 716 N N . ALA A 1 96 ? -17.762 -1.452 17.860 1.00 93.31 96 ALA A N 1
ATOM 717 C CA . ALA A 1 96 ? -17.763 -2.759 18.519 1.00 93.31 96 ALA A CA 1
ATOM 718 C C . ALA A 1 96 ? -18.125 -3.898 17.548 1.00 93.31 96 ALA A C 1
ATOM 720 O O . ALA A 1 96 ? -17.524 -4.971 17.603 1.00 93.31 96 ALA A O 1
ATOM 721 N N . HIS A 1 97 ? -19.071 -3.656 16.638 1.00 92.44 97 HIS A N 1
ATOM 722 C CA . HIS A 1 97 ? -19.433 -4.592 15.574 1.00 92.44 97 HIS A CA 1
ATOM 723 C C . HIS A 1 97 ? -18.244 -4.901 14.658 1.00 92.44 97 HIS A C 1
ATOM 725 O O . HIS A 1 97 ? -17.930 -6.070 14.432 1.00 92.44 97 HIS A O 1
ATOM 731 N N . GLU A 1 98 ? -17.542 -3.863 14.194 1.00 93.19 98 GLU A N 1
ATOM 732 C CA . GLU A 1 98 ? -16.359 -3.979 13.329 1.00 93.19 98 GLU A CA 1
ATOM 733 C C . GLU A 1 98 ? -15.252 -4.818 13.992 1.00 93.19 98 GLU A C 1
ATOM 735 O O . GLU A 1 98 ? -14.724 -5.747 13.376 1.00 93.19 98 GLU A O 1
ATOM 740 N N . ILE A 1 99 ? -14.959 -4.547 15.271 1.00 94.19 99 ILE A N 1
ATOM 741 C CA . ILE A 1 99 ? -13.988 -5.294 16.090 1.00 94.19 99 ILE A CA 1
ATOM 742 C C . ILE A 1 99 ? -14.352 -6.779 16.147 1.00 94.19 99 ILE A C 1
ATOM 744 O O . ILE A 1 99 ? -13.531 -7.636 15.819 1.00 94.19 99 ILE A O 1
ATOM 748 N N . VAL A 1 100 ? -15.582 -7.094 16.566 1.00 92.31 100 VAL A N 1
ATOM 749 C CA . VAL A 1 100 ? -16.018 -8.482 16.779 1.00 92.31 100 VAL A CA 1
ATOM 750 C C . VAL A 1 100 ? -16.027 -9.250 15.461 1.00 92.31 100 VAL A C 1
ATOM 752 O O . VAL A 1 100 ? -15.583 -10.398 15.409 1.00 92.31 100 VAL A O 1
ATOM 755 N N . ARG A 1 101 ? -16.506 -8.626 14.381 1.00 93.00 101 ARG A N 1
ATOM 756 C CA . ARG A 1 101 ? -16.549 -9.241 13.053 1.00 93.00 101 ARG A CA 1
ATOM 757 C C . ARG A 1 101 ? -15.145 -9.544 12.529 1.00 93.00 101 ARG A C 1
ATOM 759 O O . ARG A 1 101 ? -14.896 -10.675 12.112 1.00 93.00 101 ARG A O 1
ATOM 766 N N . ALA A 1 102 ? -14.220 -8.586 12.604 1.00 94.06 102 ALA A N 1
ATOM 767 C CA . ALA A 1 102 ? -12.839 -8.785 12.170 1.00 94.06 102 ALA A CA 1
ATOM 768 C C . ALA A 1 102 ? -12.105 -9.835 13.019 1.00 94.06 102 ALA A C 1
ATOM 770 O O . ALA A 1 102 ? -11.435 -10.711 12.468 1.00 94.06 102 ALA A O 1
ATOM 771 N N . HIS A 1 103 ? -12.297 -9.808 14.341 1.00 92.69 103 HIS A N 1
ATOM 772 C CA . HIS A 1 103 ? -11.712 -10.791 15.249 1.00 92.69 103 HIS A CA 1
ATOM 773 C C . HIS A 1 103 ? -12.199 -12.213 14.939 1.00 92.69 103 HIS A C 1
ATOM 775 O O . HIS A 1 103 ? -11.394 -13.135 14.817 1.00 92.69 103 HIS A O 1
ATOM 781 N N . ARG A 1 104 ? -13.509 -12.397 14.716 1.00 92.19 104 ARG A N 1
ATOM 782 C CA . ARG A 1 104 ? -14.085 -13.693 14.310 1.00 92.19 104 ARG A CA 1
ATOM 783 C C . ARG A 1 104 ? -13.571 -14.181 12.958 1.00 92.19 104 ARG A C 1
ATOM 785 O O . ARG A 1 104 ? -13.489 -15.387 12.747 1.00 92.19 104 ARG A O 1
ATOM 792 N N . ALA A 1 105 ? -13.218 -13.265 12.059 1.00 92.69 105 ALA A N 1
ATOM 793 C CA . ALA A 1 105 ? -12.581 -13.584 10.785 1.00 92.69 105 ALA A CA 1
ATOM 794 C C . ALA A 1 105 ? -11.080 -13.925 10.918 1.00 92.69 105 ALA A C 1
ATOM 796 O O . ALA A 1 105 ? -10.435 -14.205 9.911 1.00 92.69 105 ALA A O 1
ATOM 797 N N . GLY A 1 106 ? -10.519 -13.908 12.135 1.00 92.31 106 GLY A N 1
ATOM 798 C CA . GLY A 1 106 ? -9.113 -14.217 12.399 1.00 92.31 106 GLY A CA 1
ATOM 799 C C . GLY A 1 106 ? -8.143 -13.102 12.005 1.00 92.31 106 GLY A C 1
ATOM 800 O O . GLY A 1 106 ? -6.944 -13.354 11.902 1.00 92.31 106 GLY A O 1
ATOM 801 N N . LYS A 1 107 ? -8.643 -11.885 11.766 1.00 94.12 107 LYS A N 1
ATOM 802 C CA . LYS A 1 107 ? -7.812 -10.730 11.405 1.00 94.12 107 LYS A CA 1
ATOM 803 C C . LYS A 1 107 ? -7.132 -10.155 12.655 1.00 94.12 107 LYS A C 1
ATOM 805 O O . LYS A 1 107 ? -7.741 -10.184 13.728 1.00 94.12 107 LYS A O 1
ATOM 810 N N . PRO A 1 108 ? -5.912 -9.600 12.552 1.00 95.56 108 PRO A N 1
ATOM 811 C CA . PRO A 1 108 ? -5.324 -8.805 13.624 1.00 95.56 108 PRO A CA 1
ATOM 812 C C . PRO A 1 108 ? -6.215 -7.608 13.976 1.00 95.56 108 PRO A C 1
ATOM 814 O O . PRO A 1 108 ? -6.611 -6.830 13.103 1.00 95.56 108 PRO A O 1
ATOM 817 N N . VAL A 1 109 ? -6.534 -7.472 15.264 1.00 97.06 109 VAL A N 1
ATOM 818 C CA . VAL A 1 109 ? -7.349 -6.377 15.801 1.00 97.06 109 VAL A CA 1
ATOM 819 C C . VAL A 1 109 ? -6.635 -5.774 17.004 1.00 97.06 109 VAL A C 1
ATOM 821 O O . VAL A 1 109 ? -6.452 -6.442 18.020 1.00 97.06 109 VAL A O 1
ATOM 824 N N . HIS A 1 110 ? -6.273 -4.496 16.904 1.00 97.94 110 HIS A N 1
ATOM 825 C CA . HIS A 1 110 ? -5.625 -3.746 17.981 1.00 97.94 110 HIS A CA 1
ATOM 826 C C . HIS A 1 110 ? -6.580 -2.694 18.516 1.00 97.94 110 HIS A C 1
ATOM 828 O O . HIS A 1 110 ? -6.995 -1.805 17.776 1.00 97.94 110 HIS A O 1
ATOM 834 N N . VAL A 1 111 ? -6.936 -2.790 19.797 1.00 98.06 111 VAL A N 1
ATOM 835 C CA . VAL A 1 111 ? -7.926 -1.900 20.421 1.00 98.06 111 VAL A CA 1
ATOM 836 C C . VAL A 1 111 ? -7.269 -1.027 21.478 1.00 98.06 111 VAL A C 1
ATOM 838 O O . VAL A 1 111 ? -6.660 -1.543 22.416 1.00 98.06 111 VAL A O 1
ATOM 841 N N . TYR A 1 112 ? -7.427 0.288 21.346 1.00 98.31 112 TYR A N 1
ATOM 842 C CA . TYR A 1 112 ? -6.818 1.290 22.215 1.00 98.31 112 TYR A CA 1
ATOM 843 C C . TYR A 1 112 ? -7.864 2.167 22.905 1.00 98.31 112 TYR A C 1
ATOM 845 O O . TYR A 1 112 ? -8.794 2.659 22.270 1.00 98.31 112 TYR A O 1
ATOM 853 N N . PHE A 1 113 ? -7.672 2.413 24.201 1.00 98.06 113 PHE A N 1
ATOM 854 C CA . PHE A 1 113 ? -8.525 3.294 25.003 1.00 98.06 113 PHE A CA 1
ATOM 855 C C . PHE A 1 113 ? -7.736 4.489 25.540 1.00 98.06 113 PHE A C 1
ATOM 857 O O . PHE A 1 113 ? -6.647 4.319 26.092 1.00 98.06 113 PHE A O 1
ATOM 864 N N . SER A 1 114 ? -8.303 5.685 25.420 1.00 97.38 114 SER A N 1
ATOM 865 C CA . SER A 1 114 ? -7.695 6.906 25.942 1.00 97.38 114 SER A CA 1
ATOM 866 C C . SER A 1 114 ? -7.554 6.864 27.461 1.00 97.38 114 SER A C 1
ATOM 868 O O . SER A 1 114 ? -8.443 6.400 28.179 1.00 97.38 114 SER A O 1
ATOM 870 N N . THR A 1 115 ? -6.444 7.402 27.954 1.00 96.62 115 THR A N 1
ATOM 871 C CA . THR A 1 115 ? -6.259 7.789 29.358 1.00 96.62 115 THR A CA 1
ATOM 872 C C . THR A 1 115 ? -6.127 9.304 29.507 1.00 96.62 115 THR A C 1
ATOM 874 O O . THR A 1 115 ? -5.702 9.782 30.560 1.00 96.62 115 THR A O 1
ATOM 877 N N . GLU A 1 116 ? -6.423 10.070 28.452 1.00 94.62 116 GLU A N 1
ATOM 878 C CA . GLU A 1 116 ? -6.411 11.531 28.506 1.00 94.62 116 GLU A CA 1
ATOM 879 C C . GLU A 1 116 ? -7.516 12.059 29.439 1.00 94.62 116 GLU A C 1
ATOM 881 O O . GLU A 1 116 ? -8.575 11.437 29.588 1.00 94.62 116 GLU A O 1
ATOM 886 N N . PRO A 1 117 ? -7.311 13.232 30.066 1.00 92.56 117 PRO A N 1
ATOM 887 C CA . PRO A 1 117 ? -8.378 13.921 30.774 1.00 92.56 117 PRO A CA 1
ATOM 888 C C . PRO A 1 117 ? -9.563 14.204 29.845 1.00 92.56 117 PRO A C 1
ATOM 890 O O . PRO A 1 117 ? -9.399 14.771 28.765 1.00 92.56 117 PRO A O 1
ATOM 893 N N . LEU A 1 118 ? -10.767 13.852 30.292 1.00 90.44 118 LEU A N 1
ATOM 894 C CA . LEU A 1 118 ? -11.985 14.044 29.510 1.00 90.44 118 LEU A CA 1
ATOM 895 C C 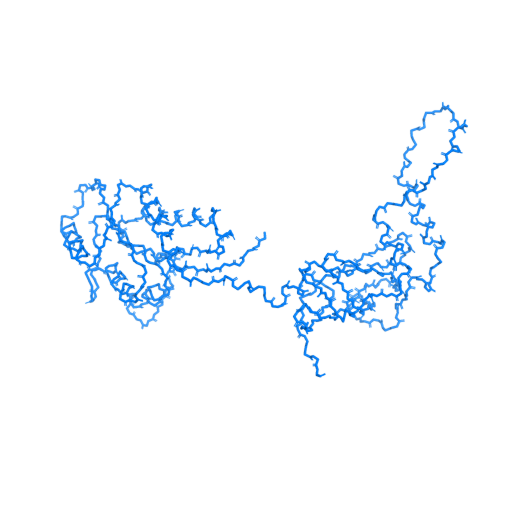. LEU A 1 118 ? -12.571 15.455 29.707 1.00 90.44 118 LEU A C 1
ATOM 897 O O . LEU A 1 118 ? -12.501 15.998 30.818 1.00 90.44 118 LEU A O 1
ATOM 901 N N . PRO A 1 119 ? -13.197 16.048 28.672 1.00 87.88 119 PRO A N 1
ATOM 902 C CA . PRO A 1 119 ? -13.936 17.299 28.811 1.00 87.88 119 PRO A CA 1
ATOM 903 C C . PRO A 1 119 ? -15.071 17.188 29.836 1.00 87.88 119 PRO A C 1
ATOM 905 O O . PRO A 1 119 ? -15.664 16.121 30.017 1.00 87.88 119 PRO A O 1
ATOM 908 N N . ARG A 1 120 ? -15.415 18.300 30.495 1.00 87.06 120 ARG A N 1
ATOM 909 C CA . ARG A 1 120 ? -16.442 18.331 31.558 1.00 87.06 120 ARG A CA 1
ATOM 910 C C . ARG A 1 120 ? -17.842 17.989 31.053 1.00 87.06 120 ARG A C 1
ATOM 912 O O . ARG A 1 120 ? -18.667 17.503 31.815 1.00 87.06 120 ARG A O 1
ATOM 919 N N . GLU A 1 121 ? -18.097 18.266 29.786 1.00 88.31 121 GLU A N 1
ATOM 920 C CA . GLU A 1 121 ? -19.332 18.001 29.058 1.00 88.31 121 GLU A CA 1
ATOM 921 C C . GLU A 1 121 ? -19.489 16.536 28.622 1.00 88.31 121 GLU A C 1
ATOM 923 O O . GLU A 1 121 ? -20.511 16.179 28.034 1.00 88.31 121 GLU A O 1
ATOM 928 N N . THR A 1 122 ? -18.502 15.678 28.905 1.00 89.25 122 THR A N 1
ATOM 929 C CA . THR A 1 122 ? -18.593 14.245 28.613 1.00 89.25 122 THR A CA 1
ATOM 930 C C . THR A 1 122 ? -19.774 13.632 29.353 1.00 89.25 122 THR A C 1
ATOM 932 O O . THR A 1 122 ? -19.910 13.770 30.570 1.00 89.25 122 THR A O 1
ATOM 935 N N . LYS A 1 123 ? -20.633 12.926 28.616 1.00 90.06 123 LYS A N 1
ATOM 936 C CA . LYS A 1 123 ? -21.825 12.296 29.180 1.00 90.06 123 LYS A CA 1
ATOM 937 C C . LYS A 1 123 ? -21.427 11.098 30.054 1.00 90.06 123 LYS A C 1
ATOM 939 O O . LYS A 1 123 ? -20.807 10.171 29.533 1.00 90.06 123 LYS A O 1
ATOM 944 N N . PRO A 1 124 ? -21.812 11.058 31.345 1.00 91.88 124 PRO A N 1
ATOM 945 C CA . PRO A 1 124 ? -21.450 9.949 32.231 1.00 91.88 124 PRO A CA 1
ATOM 946 C C . PRO A 1 124 ? -21.932 8.581 31.733 1.00 91.88 124 PRO A C 1
ATOM 948 O O . PRO A 1 124 ? -21.226 7.592 31.880 1.00 91.88 124 PRO A O 1
ATOM 951 N N . GLU A 1 125 ? -23.107 8.535 31.104 1.00 92.06 125 GLU A N 1
ATOM 952 C CA . GLU A 1 125 ? -23.701 7.313 30.545 1.00 92.06 125 GLU A CA 1
ATOM 953 C C . GLU A 1 125 ? -22.862 6.689 29.416 1.00 92.06 125 GLU A C 1
ATOM 955 O O . GLU A 1 125 ? -22.692 5.471 29.383 1.00 92.06 125 GLU A O 1
ATOM 960 N N . GLU A 1 126 ? -22.276 7.506 28.534 1.00 90.94 126 GLU A N 1
ATOM 961 C CA . GLU A 1 126 ? -21.377 7.035 27.471 1.00 90.94 126 GLU A CA 1
ATOM 962 C C . GLU A 1 126 ? -20.091 6.458 28.056 1.00 90.94 126 GLU A C 1
ATOM 964 O O . GLU A 1 126 ? -19.644 5.389 27.642 1.00 90.94 126 GLU A O 1
ATOM 969 N N . LEU A 1 127 ? -19.548 7.120 29.079 1.00 92.00 127 LEU A N 1
ATOM 970 C CA . LEU A 1 127 ? -18.356 6.650 29.768 1.00 92.00 127 LEU A CA 1
ATOM 971 C C . LEU A 1 127 ? -18.613 5.326 30.504 1.00 92.00 127 LEU A C 1
ATOM 973 O O . LEU A 1 127 ? -17.761 4.439 30.485 1.00 92.00 127 LEU A O 1
ATOM 977 N N . THR A 1 128 ? -19.785 5.157 31.125 1.00 94.62 128 THR A N 1
ATOM 978 C CA . THR A 1 128 ? -20.191 3.874 31.717 1.00 94.62 128 THR A CA 1
ATOM 979 C C . THR A 1 128 ? -20.272 2.782 30.652 1.00 94.62 128 THR A C 1
ATOM 981 O O . THR A 1 128 ? -19.612 1.758 30.805 1.00 94.62 128 THR A O 1
ATOM 984 N N . ARG A 1 129 ? -20.977 3.023 29.535 1.00 95.56 129 ARG A N 1
ATOM 985 C CA . ARG A 1 129 ? -21.073 2.062 28.418 1.00 95.56 129 ARG A CA 1
ATOM 986 C C . ARG A 1 129 ? -19.698 1.663 27.881 1.00 95.56 129 ARG A C 1
ATOM 988 O O . ARG A 1 129 ? -19.452 0.484 27.634 1.00 95.56 129 ARG A O 1
ATOM 995 N N . LEU A 1 130 ? -18.801 2.633 27.711 1.00 95.94 130 LEU A N 1
ATOM 996 C CA . LEU A 1 130 ? -17.444 2.389 27.234 1.00 95.94 130 LEU A CA 1
ATOM 997 C C . LEU A 1 130 ? -16.628 1.552 28.227 1.00 95.94 130 LEU A C 1
ATOM 999 O O . LEU A 1 130 ? -15.920 0.633 27.818 1.00 95.94 130 LEU A O 1
ATOM 1003 N N . ASN A 1 131 ? -16.735 1.839 29.526 1.00 94.81 131 ASN A N 1
ATOM 1004 C CA . ASN A 1 131 ? -16.043 1.080 30.566 1.00 94.81 131 ASN A CA 1
ATOM 1005 C C . ASN A 1 131 ? -16.555 -0.361 30.669 1.00 94.81 131 ASN A C 1
ATOM 1007 O O . ASN A 1 131 ? -15.744 -1.277 30.815 1.00 94.81 131 ASN A O 1
ATOM 1011 N N . ASP A 1 132 ? -17.866 -0.569 30.542 1.00 95.12 132 ASP A N 1
ATOM 1012 C CA . ASP A 1 132 ? -18.466 -1.904 30.521 1.00 95.12 132 ASP A CA 1
ATOM 1013 C C . ASP A 1 132 ? -17.975 -2.699 29.305 1.00 95.12 132 ASP A C 1
ATOM 1015 O O . ASP A 1 132 ? -17.537 -3.843 29.439 1.00 95.12 132 ASP A O 1
ATOM 1019 N N . PHE A 1 133 ? -17.951 -2.069 28.127 1.00 95.31 133 PHE A N 1
ATOM 1020 C CA . PHE A 1 133 ? -17.406 -2.673 26.913 1.00 95.31 133 PHE A CA 1
ATOM 1021 C C . PHE A 1 133 ? -15.912 -3.006 27.052 1.00 95.31 133 PHE A C 1
ATOM 1023 O O . PHE A 1 133 ? -15.488 -4.121 26.749 1.00 95.31 133 PHE A O 1
ATOM 1030 N N . LYS A 1 134 ? -15.106 -2.083 27.594 1.00 95.69 134 LYS A N 1
ATOM 1031 C CA . LYS A 1 134 ? -13.683 -2.313 27.885 1.00 95.69 134 LYS A CA 1
ATOM 1032 C C . LYS A 1 134 ? -13.492 -3.497 28.836 1.00 95.69 134 LYS A C 1
ATOM 1034 O O . LYS A 1 134 ? -12.582 -4.299 28.638 1.00 95.69 134 LYS A O 1
ATOM 1039 N N . ALA A 1 135 ? -14.332 -3.625 29.863 1.00 94.31 135 ALA A N 1
ATOM 1040 C CA . ALA A 1 135 ? -14.278 -4.743 30.801 1.00 94.31 135 ALA A CA 1
ATOM 1041 C C . ALA A 1 135 ? -14.613 -6.084 30.129 1.00 94.31 135 ALA A C 1
ATOM 1043 O O . ALA A 1 135 ? -13.926 -7.069 30.391 1.00 94.31 135 ALA A O 1
ATOM 1044 N N . GLN A 1 136 ? -15.606 -6.111 29.236 1.00 92.12 136 GLN A N 1
ATOM 1045 C CA . GLN A 1 136 ? -15.943 -7.296 28.439 1.00 92.12 136 GLN A CA 1
ATOM 1046 C C . GLN A 1 136 ? -14.778 -7.700 27.528 1.00 92.12 136 GLN A C 1
ATOM 1048 O O . GLN A 1 136 ? -14.315 -8.835 27.585 1.00 92.12 136 GLN A O 1
ATOM 1053 N N . MET A 1 137 ? -14.225 -6.753 26.769 1.00 91.38 137 MET A N 1
ATOM 1054 C CA . MET A 1 137 ? -13.116 -7.014 25.849 1.00 91.38 137 MET A CA 1
ATOM 1055 C C . MET A 1 137 ? -11.835 -7.501 26.542 1.00 91.38 137 MET A C 1
ATOM 1057 O O . MET A 1 137 ? -11.090 -8.294 25.972 1.00 91.38 137 MET A O 1
ATOM 1061 N N . ARG A 1 138 ? -11.576 -7.075 27.787 1.00 91.88 138 ARG A N 1
ATOM 1062 C CA . ARG A 1 138 ? -10.427 -7.565 28.576 1.00 91.88 138 ARG A CA 1
ATOM 1063 C C . ARG A 1 138 ? -10.488 -9.068 28.847 1.00 91.88 138 ARG A C 1
ATOM 1065 O O . ARG A 1 138 ? -9.451 -9.659 29.128 1.00 91.88 138 ARG A O 1
ATOM 1072 N N . ALA A 1 139 ? -11.673 -9.677 28.796 1.00 88.69 139 ALA A N 1
ATOM 1073 C CA . ALA A 1 139 ? -11.816 -11.123 28.926 1.00 88.69 139 ALA A CA 1
ATOM 1074 C C . ALA A 1 139 ? -11.422 -11.872 27.639 1.00 88.69 139 ALA A C 1
ATOM 1076 O O . ALA A 1 139 ? -11.100 -13.056 27.708 1.00 88.69 139 ALA A O 1
ATOM 1077 N N . GLU A 1 140 ? -11.430 -11.194 26.488 1.00 86.00 140 GLU A N 1
ATOM 1078 C CA . GLU A 1 140 ? -11.167 -11.786 25.171 1.00 86.00 140 GLU A CA 1
ATOM 1079 C C . GLU A 1 140 ? -9.731 -11.546 24.680 1.00 86.00 140 GLU A C 1
ATOM 1081 O O . GLU A 1 140 ? -9.232 -12.304 23.850 1.00 86.00 140 GLU A O 1
ATOM 1086 N N . GLY A 1 141 ? -9.025 -10.538 25.206 1.00 88.88 141 GLY A N 1
ATOM 1087 C CA . GLY A 1 141 ? -7.652 -10.269 24.787 1.00 88.88 141 GLY A CA 1
ATOM 1088 C C . GLY A 1 141 ? -6.944 -9.128 25.513 1.00 88.88 141 GLY A C 1
ATOM 1089 O O . GLY A 1 141 ? -7.440 -8.543 26.479 1.00 88.88 141 GLY A O 1
ATOM 1090 N N . LEU A 1 142 ? -5.739 -8.817 25.027 1.00 92.38 142 LEU A N 1
ATOM 1091 C CA . LEU A 1 142 ? -4.930 -7.706 25.517 1.00 92.38 142 LEU A CA 1
ATOM 1092 C C . LEU A 1 142 ? -5.395 -6.397 24.870 1.00 92.38 142 LEU A C 1
ATOM 1094 O O . LEU A 1 142 ? -5.386 -6.269 23.649 1.00 92.38 142 LEU A O 1
ATOM 1098 N N . LEU A 1 143 ? -5.760 -5.417 25.698 1.00 95.31 143 LEU A N 1
ATOM 1099 C CA . LEU A 1 143 ? -6.157 -4.084 25.242 1.00 95.31 143 LEU A CA 1
ATOM 1100 C C . LEU A 1 143 ? -5.030 -3.081 25.463 1.00 95.31 143 LEU A C 1
ATOM 1102 O O . LEU A 1 143 ? -4.340 -3.119 26.485 1.00 95.31 143 LEU A O 1
ATOM 1106 N N . GLY A 1 144 ? -4.888 -2.157 24.521 1.00 96.50 144 GLY A N 1
ATOM 1107 C CA . GLY A 1 144 ? -3.994 -1.021 24.627 1.00 96.50 144 GLY A CA 1
ATOM 1108 C C . GLY A 1 144 ? -4.649 0.163 25.332 1.00 96.50 144 GLY A C 1
ATOM 1109 O O . GLY A 1 144 ? -5.864 0.364 25.309 1.00 96.50 144 GLY A O 1
ATOM 1110 N N . GLU A 1 145 ? -3.813 0.994 25.930 1.00 97.44 145 GLU A N 1
ATOM 1111 C CA . GLU A 1 145 ? -4.182 2.324 26.413 1.00 97.44 145 GLU A CA 1
ATOM 1112 C C . GLU A 1 145 ? -3.274 3.351 25.742 1.00 97.44 145 GLU A C 1
ATOM 1114 O O . GLU A 1 145 ? -2.189 2.975 25.300 1.00 97.44 145 GLU A O 1
ATOM 1119 N N . TYR A 1 146 ? -3.672 4.618 25.647 1.00 98.00 146 TYR A N 1
ATOM 1120 C CA . TYR A 1 146 ? -2.803 5.690 25.147 1.00 98.00 146 TYR A CA 1
ATOM 1121 C C . TYR A 1 146 ? -3.019 7.000 25.909 1.00 98.00 146 TYR A C 1
ATOM 1123 O O . TYR A 1 146 ? -4.138 7.317 26.303 1.00 98.00 146 TYR A O 1
ATOM 1131 N N . SER A 1 147 ? -1.943 7.761 26.119 1.00 95.81 147 SER A N 1
ATOM 1132 C CA . SER A 1 147 ? -1.964 9.013 26.896 1.00 95.81 147 SER A CA 1
ATOM 1133 C C . SER A 1 147 ? -2.013 10.287 26.047 1.00 95.81 147 SER A C 1
ATOM 1135 O O . SER A 1 147 ? -2.042 11.388 26.595 1.00 95.81 147 SER A O 1
ATOM 1137 N N . GLY A 1 148 ? -2.001 10.138 24.724 1.00 94.56 148 GLY A N 1
ATOM 1138 C CA . GLY A 1 148 ? -2.058 11.220 23.748 1.00 94.56 148 GLY A CA 1
ATOM 1139 C C . GLY A 1 148 ? -1.816 10.709 22.330 1.00 94.56 148 GLY A C 1
ATOM 1140 O O . GLY A 1 148 ? -1.435 9.554 22.123 1.00 94.56 148 GLY A O 1
ATOM 1141 N N . VAL A 1 149 ? -2.010 11.575 21.337 1.00 95.81 149 VAL A N 1
ATOM 1142 C CA . VAL A 1 149 ? -1.908 11.209 19.914 1.00 95.81 149 VAL A CA 1
ATOM 1143 C C . VAL A 1 149 ? -0.491 10.821 19.474 1.00 95.81 149 VAL A C 1
ATOM 1145 O O . VAL A 1 149 ? -0.334 10.027 18.545 1.00 95.81 149 VAL A O 1
ATOM 1148 N N . GLU A 1 150 ? 0.554 11.342 20.118 1.00 93.38 150 GLU A N 1
ATOM 1149 C CA . GLU A 1 150 ? 1.943 10.943 19.862 1.00 93.38 150 GLU A CA 1
ATOM 1150 C C . GLU A 1 150 ? 2.245 9.537 20.401 1.00 93.38 150 GLU A C 1
ATOM 1152 O O . GLU A 1 150 ? 2.890 8.738 19.720 1.00 93.38 150 GLU A O 1
ATOM 1157 N N . ASP A 1 151 ? 1.748 9.219 21.599 1.00 97.31 151 ASP A N 1
ATOM 1158 C CA . ASP A 1 151 ? 1.852 7.879 22.192 1.00 97.31 151 ASP A CA 1
ATOM 1159 C C . ASP A 1 151 ? 1.060 6.860 21.360 1.00 97.31 151 ASP A C 1
ATOM 1161 O O . ASP A 1 151 ? 1.566 5.785 21.034 1.00 97.31 151 ASP A O 1
ATOM 1165 N N . LEU A 1 152 ? -0.142 7.235 20.908 1.00 98.06 152 LEU A N 1
ATOM 1166 C CA . LEU A 1 152 ? -0.944 6.419 20.000 1.00 98.06 152 LEU A CA 1
ATOM 1167 C C . LEU A 1 152 ? -0.198 6.124 18.689 1.00 98.06 152 LEU A C 1
ATOM 1169 O O . LEU A 1 152 ? -0.138 4.969 18.277 1.00 98.06 152 LEU A O 1
ATOM 1173 N N . GLN A 1 153 ? 0.428 7.128 18.062 1.00 97.31 153 GLN A N 1
ATOM 1174 C CA . GLN A 1 153 ? 1.243 6.931 16.852 1.00 97.31 153 GLN A CA 1
ATOM 1175 C C . GLN A 1 153 ? 2.356 5.898 17.061 1.00 97.31 153 GLN A C 1
ATOM 1177 O O . GLN A 1 153 ? 2.577 5.038 16.205 1.00 97.31 153 GLN A O 1
ATOM 1182 N N . PHE A 1 154 ? 3.061 5.979 18.193 1.00 94.75 154 PHE A N 1
ATOM 1183 C CA . PHE A 1 154 ? 4.119 5.030 18.530 1.00 94.75 154 PHE A CA 1
ATOM 1184 C C . PHE A 1 154 ? 3.562 3.608 18.686 1.00 94.75 154 PHE A C 1
ATOM 1186 O O . PHE A 1 154 ? 4.078 2.676 18.072 1.00 94.75 154 PHE A O 1
ATOM 1193 N N . LYS A 1 155 ? 2.461 3.459 19.430 1.00 96.75 155 LYS A N 1
ATOM 1194 C CA . LYS A 1 155 ? 1.804 2.169 19.684 1.00 96.75 155 LYS A CA 1
ATOM 1195 C C . LYS A 1 155 ? 1.260 1.513 18.423 1.00 96.75 155 LYS A C 1
ATOM 1197 O O . LYS A 1 155 ? 1.448 0.315 18.239 1.00 96.75 155 LYS A O 1
ATOM 1202 N N . VAL A 1 156 ? 0.643 2.296 17.541 1.00 97.69 156 VAL A N 1
ATOM 1203 C CA . VAL A 1 156 ? 0.155 1.827 16.237 1.00 97.69 156 VAL A CA 1
ATOM 1204 C C . VAL A 1 156 ? 1.312 1.306 15.396 1.00 97.69 156 VAL A C 1
ATOM 1206 O O . VAL A 1 156 ? 1.215 0.229 14.816 1.00 97.69 156 VAL A O 1
ATOM 1209 N N . ARG A 1 157 ? 2.430 2.039 15.348 1.00 94.38 157 ARG A N 1
ATOM 1210 C CA . ARG A 1 157 ? 3.607 1.600 14.596 1.00 94.38 157 ARG A CA 1
ATOM 1211 C C . ARG A 1 157 ? 4.153 0.276 15.129 1.00 94.38 157 ARG A C 1
ATOM 1213 O O . ARG A 1 157 ? 4.477 -0.597 14.332 1.00 94.38 157 ARG A O 1
ATOM 1220 N N . ASP A 1 158 ? 4.244 0.126 16.445 1.00 94.44 158 ASP A N 1
ATOM 1221 C CA . ASP A 1 158 ? 4.736 -1.103 17.070 1.00 94.44 158 ASP A CA 1
ATOM 1222 C C . ASP A 1 158 ? 3.799 -2.295 16.826 1.00 94.44 158 ASP A C 1
ATOM 1224 O O . ASP A 1 158 ? 4.277 -3.394 16.541 1.00 94.44 158 ASP A O 1
ATOM 1228 N N . ALA A 1 159 ? 2.481 -2.079 16.876 1.00 96.19 159 ALA A N 1
ATOM 1229 C CA . ALA A 1 159 ? 1.482 -3.098 16.554 1.00 96.19 159 ALA A CA 1
ATOM 1230 C C . ALA A 1 159 ? 1.581 -3.564 15.096 1.00 96.19 159 ALA A C 1
ATOM 1232 O O . ALA A 1 159 ? 1.650 -4.760 14.832 1.00 96.19 159 ALA A O 1
ATOM 1233 N N . ILE A 1 160 ? 1.698 -2.628 14.155 1.00 96.38 160 ILE A N 1
ATOM 1234 C CA . ILE A 1 160 ? 1.905 -2.952 12.741 1.00 96.38 160 ILE A CA 1
ATOM 1235 C C . ILE A 1 160 ? 3.220 -3.715 12.537 1.00 96.38 160 ILE A C 1
ATOM 1237 O O . ILE A 1 160 ? 3.243 -4.736 11.860 1.00 96.38 160 ILE A O 1
ATOM 1241 N N . GLU A 1 161 ? 4.325 -3.275 13.143 1.00 92.56 161 GLU A N 1
ATOM 1242 C CA . GLU A 1 161 ? 5.603 -4.000 13.059 1.00 92.56 161 GLU A CA 1
ATOM 1243 C C . GLU A 1 161 ? 5.513 -5.416 13.641 1.00 92.56 161 GLU A C 1
ATOM 1245 O O . GLU A 1 161 ? 6.217 -6.315 13.179 1.00 92.56 161 GLU A O 1
ATOM 1250 N N . HIS A 1 162 ? 4.693 -5.620 14.671 1.00 93.38 162 HIS A N 1
ATOM 1251 C CA . HIS A 1 162 ? 4.429 -6.942 15.223 1.00 93.38 162 HIS A CA 1
ATOM 1252 C C . HIS A 1 162 ? 3.660 -7.817 14.228 1.00 93.38 162 HIS A C 1
ATOM 1254 O O . HIS A 1 162 ? 4.113 -8.920 13.922 1.00 93.38 162 HIS A O 1
ATOM 1260 N N . ASP A 1 163 ? 2.559 -7.305 13.682 1.00 94.31 163 ASP A N 1
ATOM 1261 C CA . ASP A 1 163 ? 1.723 -8.017 12.716 1.00 94.31 163 ASP A CA 1
ATOM 1262 C C . ASP A 1 163 ? 2.519 -8.422 11.475 1.00 94.31 163 ASP A C 1
ATOM 1264 O O . ASP A 1 163 ? 2.531 -9.592 11.094 1.00 94.31 163 ASP A O 1
ATOM 1268 N N . LEU A 1 164 ? 3.261 -7.480 10.887 1.00 92.12 164 LEU A N 1
ATOM 1269 C CA . LEU A 1 164 ? 4.043 -7.717 9.673 1.00 92.12 164 LEU A CA 1
ATOM 1270 C C . LEU A 1 164 ? 5.127 -8.788 9.860 1.00 92.12 164 LEU A C 1
ATOM 1272 O O . LEU A 1 164 ? 5.459 -9.486 8.908 1.00 92.12 164 LEU A O 1
ATOM 1276 N N . LYS A 1 165 ? 5.666 -8.961 11.076 1.00 88.62 165 LYS A N 1
ATOM 1277 C CA . LYS A 1 165 ? 6.604 -10.058 11.384 1.00 88.62 165 LYS A CA 1
ATOM 1278 C C . LYS A 1 165 ? 5.919 -11.422 11.431 1.00 88.62 165 LYS A C 1
ATOM 1280 O O . LYS A 1 165 ? 6.579 -12.430 11.190 1.00 88.62 165 LYS A O 1
ATOM 1285 N N . GLY A 1 166 ? 4.646 -11.455 11.817 1.00 82.88 166 GLY A N 1
ATOM 1286 C CA . GLY A 1 166 ? 3.843 -12.673 11.908 1.00 82.88 166 GLY A CA 1
ATOM 1287 C C . GLY A 1 166 ? 3.158 -13.058 10.596 1.00 82.88 166 GLY A C 1
ATOM 1288 O O . GLY A 1 166 ? 2.767 -14.213 10.436 1.00 82.88 166 GLY A O 1
ATOM 1289 N N . MET A 1 167 ? 3.018 -12.119 9.658 1.00 87.25 167 MET A N 1
ATOM 1290 C CA . MET A 1 167 ? 2.396 -12.365 8.361 1.00 87.25 167 MET A CA 1
ATOM 1291 C C . MET A 1 167 ? 3.377 -13.020 7.385 1.00 87.25 167 MET A C 1
ATOM 1293 O O . MET A 1 167 ? 4.381 -12.428 6.993 1.00 87.25 167 MET A O 1
ATOM 1297 N N . ASP A 1 168 ? 3.039 -14.219 6.906 1.00 79.31 168 ASP A N 1
ATOM 1298 C CA . ASP A 1 168 ? 3.657 -14.771 5.700 1.00 79.31 168 ASP A CA 1
ATOM 1299 C C . ASP A 1 168 ? 2.980 -14.163 4.468 1.00 79.31 168 ASP A C 1
ATOM 1301 O O . ASP A 1 168 ? 2.077 -14.740 3.864 1.00 79.31 168 ASP A O 1
ATOM 1305 N N . LEU A 1 169 ? 3.401 -12.950 4.112 1.00 79.12 169 LEU A N 1
ATOM 1306 C CA . LEU A 1 169 ? 2.931 -12.273 2.900 1.00 79.12 169 LEU A CA 1
ATOM 1307 C C . LEU A 1 169 ? 3.499 -12.926 1.624 1.00 79.12 169 LEU A C 1
ATOM 1309 O O . LEU A 1 169 ? 3.148 -12.541 0.508 1.00 79.12 169 LEU A O 1
ATOM 1313 N N . GLY A 1 170 ? 4.396 -13.908 1.767 1.00 61.81 170 GLY A N 1
ATOM 1314 C CA . GLY A 1 170 ? 5.207 -14.428 0.682 1.00 61.81 170 GLY A CA 1
ATOM 1315 C C . GLY A 1 170 ? 6.150 -13.368 0.110 1.00 61.81 170 GLY A C 1
ATOM 1316 O O . GLY A 1 170 ? 6.151 -12.193 0.485 1.00 61.81 170 GLY A O 1
ATOM 1317 N N . LYS A 1 171 ? 6.972 -13.769 -0.862 1.00 56.38 171 LYS A N 1
ATOM 1318 C CA . LYS A 1 171 ? 7.694 -12.779 -1.668 1.00 56.38 171 LYS A CA 1
ATOM 1319 C C . LYS A 1 171 ? 6.656 -11.967 -2.428 1.00 56.38 171 LYS A C 1
ATOM 1321 O O . LYS A 1 171 ? 5.766 -12.566 -3.036 1.00 56.38 171 LYS A O 1
ATOM 1326 N N . VAL A 1 172 ? 6.803 -10.640 -2.463 1.00 51.41 172 VAL A N 1
ATOM 1327 C CA . VAL A 1 172 ? 6.196 -9.865 -3.546 1.00 51.41 172 VAL A CA 1
ATOM 1328 C C . VAL A 1 172 ? 6.746 -10.486 -4.814 1.00 51.41 172 VAL A C 1
ATOM 1330 O O . VAL A 1 172 ? 7.920 -10.333 -5.152 1.00 51.41 172 VAL A O 1
ATOM 1333 N N . ILE A 1 173 ? 5.919 -11.302 -5.467 1.00 45.50 173 ILE A N 1
ATOM 1334 C CA . ILE A 1 173 ? 6.189 -11.713 -6.827 1.00 45.50 173 ILE A CA 1
ATOM 1335 C C . ILE A 1 173 ? 6.141 -10.386 -7.541 1.00 45.50 173 ILE A C 1
ATOM 1337 O O . ILE A 1 173 ? 5.052 -9.837 -7.699 1.00 45.50 173 ILE A O 1
ATOM 1341 N N . ILE A 1 174 ? 7.327 -9.862 -7.859 1.00 45.16 174 ILE A N 1
ATOM 1342 C CA . ILE A 1 174 ? 7.512 -8.747 -8.765 1.00 45.16 174 ILE A CA 1
ATOM 1343 C C . ILE A 1 174 ? 6.674 -9.146 -9.964 1.00 45.16 174 ILE A C 1
ATOM 1345 O O . ILE A 1 174 ? 7.079 -9.955 -10.802 1.00 45.16 174 ILE A O 1
ATOM 1349 N N . ARG A 1 175 ? 5.454 -8.617 -10.017 1.00 42.97 175 ARG A N 1
ATOM 1350 C CA . ARG A 1 175 ? 4.672 -8.595 -11.228 1.00 42.97 175 ARG A CA 1
ATOM 1351 C C . ARG A 1 175 ? 5.266 -7.446 -12.025 1.00 42.97 175 ARG A C 1
ATOM 1353 O O . ARG A 1 175 ? 4.530 -6.604 -12.515 1.00 42.97 175 ARG A O 1
ATOM 1360 N N . SER A 1 176 ? 6.581 -7.522 -12.274 1.00 44.47 176 SER A N 1
ATOM 1361 C CA . SER A 1 176 ? 7.043 -7.262 -13.612 1.00 44.47 176 SER A CA 1
ATOM 1362 C C . SER A 1 176 ? 6.175 -8.197 -14.427 1.00 44.47 176 SER A C 1
ATOM 1364 O O . SER A 1 176 ? 6.403 -9.414 -14.453 1.00 44.47 176 SER A O 1
ATOM 1366 N N . GLY A 1 177 ? 5.083 -7.678 -14.993 1.00 46.56 177 GLY A N 1
ATOM 1367 C CA . GLY A 1 177 ? 4.401 -8.411 -16.040 1.00 46.56 177 GLY A CA 1
ATOM 1368 C C . GLY A 1 177 ? 5.520 -8.874 -16.960 1.00 46.56 177 GLY A C 1
ATOM 1369 O O . GLY A 1 177 ? 6.496 -8.157 -17.129 1.00 46.56 177 GLY A O 1
ATOM 1370 N N . LYS A 1 178 ? 5.487 -10.084 -17.501 1.00 50.59 178 LYS A N 1
ATOM 1371 C CA . LYS A 1 178 ? 6.571 -10.533 -18.395 1.00 50.59 178 LYS A CA 1
ATOM 1372 C C . LYS A 1 178 ? 6.885 -9.494 -19.512 1.00 50.59 178 LYS A C 1
ATOM 1374 O O . LYS A 1 178 ? 8.002 -9.444 -20.004 1.00 50.59 178 LYS A O 1
ATOM 1379 N N . ALA A 1 179 ? 5.945 -8.576 -19.787 1.00 58.00 179 ALA A N 1
ATOM 1380 C CA . ALA A 1 179 ? 6.106 -7.340 -20.560 1.00 58.00 179 ALA A CA 1
ATOM 1381 C C . ALA A 1 179 ? 7.090 -6.280 -20.003 1.00 58.00 179 ALA A C 1
ATOM 1383 O O . ALA A 1 179 ? 7.646 -5.524 -20.782 1.00 58.00 179 ALA A O 1
ATOM 1384 N N . ASP A 1 180 ? 7.345 -6.178 -18.700 1.00 66.38 180 ASP A N 1
ATOM 1385 C CA . ASP A 1 180 ? 8.170 -5.131 -18.077 1.00 66.38 180 ASP A CA 1
ATOM 1386 C C . ASP A 1 180 ? 9.659 -5.267 -18.378 1.00 66.38 180 ASP A C 1
ATOM 1388 O O . ASP A 1 180 ? 10.355 -4.257 -18.467 1.00 66.38 180 ASP A O 1
ATOM 1392 N N . GLN A 1 181 ? 10.164 -6.487 -18.576 1.00 82.81 181 GLN A N 1
ATOM 1393 C CA . GLN A 1 181 ? 11.513 -6.660 -19.123 1.00 82.81 181 GLN A CA 1
ATOM 1394 C C . GLN A 1 181 ? 11.524 -6.371 -20.629 1.00 82.81 181 GLN A C 1
ATOM 1396 O O . GLN A 1 181 ? 12.436 -5.704 -21.107 1.00 82.81 181 GLN A O 1
ATOM 1401 N N . ALA A 1 182 ? 10.473 -6.752 -21.364 1.00 85.88 182 ALA A N 1
ATOM 1402 C CA . ALA A 1 182 ? 10.338 -6.415 -22.782 1.00 85.88 182 ALA A CA 1
ATOM 1403 C C . ALA A 1 182 ? 10.247 -4.894 -23.030 1.00 85.88 182 ALA A C 1
ATOM 1405 O O . ALA A 1 182 ? 10.838 -4.388 -23.980 1.00 85.88 182 ALA A O 1
ATOM 1406 N N . ARG A 1 183 ? 9.596 -4.134 -22.138 1.00 86.25 183 ARG A N 1
ATOM 1407 C CA . ARG A 1 183 ? 9.507 -2.659 -22.178 1.00 86.25 183 ARG A CA 1
ATOM 1408 C C . ARG A 1 183 ? 10.865 -1.983 -22.087 1.00 86.25 183 ARG A C 1
ATOM 1410 O O . ARG A 1 183 ? 11.035 -0.889 -22.620 1.00 86.25 183 ARG A O 1
ATOM 1417 N N . LYS A 1 184 ? 11.819 -2.632 -21.421 1.00 89.38 184 LYS A N 1
ATOM 1418 C CA . LYS A 1 184 ? 13.192 -2.148 -21.249 1.00 89.38 184 LYS A CA 1
ATOM 1419 C C . LYS A 1 184 ? 14.067 -2.404 -22.479 1.00 89.38 184 LYS A C 1
ATOM 1421 O O . LYS A 1 184 ? 15.168 -1.866 -22.559 1.00 89.38 184 LYS A O 1
ATOM 1426 N N . VAL A 1 185 ? 13.587 -3.165 -23.460 1.00 91.56 185 VAL A N 1
ATOM 1427 C CA . VAL A 1 185 ? 14.230 -3.278 -24.771 1.00 91.56 185 VAL A CA 1
ATOM 1428 C C . VAL A 1 185 ? 13.743 -2.116 -25.636 1.00 91.56 185 VAL A C 1
ATOM 1430 O O . VAL A 1 185 ? 12.574 -2.041 -26.022 1.00 91.56 185 VAL A O 1
ATOM 1433 N N . MET A 1 186 ? 14.635 -1.158 -25.883 1.00 91.94 186 MET A N 1
ATOM 1434 C CA . MET A 1 186 ? 14.309 0.123 -26.513 1.00 91.94 186 MET A CA 1
ATOM 1435 C C . MET A 1 186 ? 15.017 0.266 -27.857 1.00 91.94 186 MET A C 1
ATOM 1437 O O . MET A 1 186 ? 16.182 -0.112 -27.990 1.00 91.94 186 MET A O 1
ATOM 1441 N N . SER A 1 187 ? 14.343 0.894 -28.825 1.00 91.62 187 SER A N 1
ATOM 1442 C CA . SER A 1 187 ? 14.986 1.394 -30.042 1.00 91.62 187 SER A CA 1
ATOM 1443 C C . SER A 1 187 ? 15.012 2.919 -30.049 1.00 91.62 187 SER A C 1
ATOM 1445 O O . SER A 1 187 ? 14.029 3.573 -29.718 1.00 91.62 187 SER A O 1
ATOM 1447 N N . TYR A 1 188 ? 16.141 3.492 -30.444 1.00 92.00 188 TYR A N 1
ATOM 1448 C CA . TYR A 1 188 ? 16.346 4.927 -30.564 1.00 92.00 188 TYR A CA 1
ATOM 1449 C C . TYR A 1 188 ? 16.686 5.264 -32.006 1.00 92.00 188 TYR A C 1
ATOM 1451 O O . TYR A 1 188 ? 17.515 4.603 -32.634 1.00 92.00 188 TYR A O 1
ATOM 1459 N N . ARG A 1 189 ? 16.065 6.323 -32.522 1.00 92.50 189 ARG A N 1
ATOM 1460 C CA . ARG A 1 189 ? 16.217 6.781 -33.904 1.00 92.50 189 ARG A CA 1
ATOM 1461 C C . ARG A 1 189 ? 16.772 8.198 -33.863 1.00 92.50 189 ARG A C 1
ATOM 1463 O O . ARG A 1 189 ? 16.126 9.107 -33.354 1.00 92.50 189 ARG A O 1
ATOM 1470 N N . THR A 1 190 ? 17.997 8.387 -34.338 1.00 90.31 190 THR A N 1
ATOM 1471 C CA . THR A 1 190 ? 18.686 9.686 -34.305 1.00 90.31 190 THR A CA 1
ATOM 1472 C C . THR A 1 190 ? 19.064 10.101 -35.718 1.00 90.31 190 THR A C 1
ATOM 1474 O O . THR A 1 190 ? 19.743 9.346 -36.411 1.00 90.31 190 THR A O 1
ATOM 1477 N N . SER A 1 191 ? 18.667 11.303 -36.138 1.00 89.88 191 SER A N 1
ATOM 1478 C CA . SER A 1 191 ? 19.146 11.883 -37.396 1.00 89.88 191 SER A CA 1
ATOM 1479 C C . SER A 1 191 ? 20.635 12.223 -37.285 1.00 89.88 191 SER A C 1
ATOM 1481 O O . SER A 1 191 ? 21.072 12.815 -36.297 1.00 89.88 191 SER A O 1
ATOM 1483 N N . VAL A 1 192 ? 21.420 11.838 -38.289 1.00 87.44 192 VAL A N 1
ATOM 1484 C CA . VAL A 1 192 ? 22.874 12.037 -38.354 1.00 87.44 192 VAL A CA 1
ATOM 1485 C C . VAL A 1 192 ? 23.191 13.002 -39.493 1.00 87.44 192 VAL A C 1
ATOM 1487 O O . VAL A 1 192 ? 23.852 12.659 -40.471 1.00 87.44 192 VAL A O 1
ATOM 1490 N N . SER A 1 193 ? 22.713 14.241 -39.357 1.00 83.94 193 SER A N 1
ATOM 1491 C CA . SER A 1 193 ? 22.782 15.279 -40.397 1.00 83.94 193 SER A CA 1
ATOM 1492 C C . SER A 1 193 ? 24.198 15.569 -40.909 1.00 83.94 193 SER A C 1
ATOM 1494 O O . SER A 1 193 ? 24.364 15.963 -42.060 1.00 83.94 193 SER A O 1
ATOM 1496 N N . ILE A 1 194 ? 25.226 15.332 -40.085 1.00 80.50 194 ILE A N 1
ATOM 1497 C CA . ILE A 1 194 ? 26.645 15.444 -40.465 1.00 80.50 194 ILE A CA 1
ATOM 1498 C C . ILE A 1 194 ? 27.019 14.520 -41.637 1.00 80.50 194 ILE A C 1
ATOM 1500 O O . ILE A 1 194 ? 27.898 14.847 -42.430 1.00 80.50 194 ILE A O 1
ATOM 1504 N N . LEU A 1 195 ? 26.335 13.383 -41.796 1.00 83.69 195 LEU A N 1
ATOM 1505 C CA . LEU A 1 195 ? 26.535 12.456 -42.914 1.00 83.69 195 LEU A CA 1
ATOM 1506 C C . LEU A 1 195 ? 25.636 12.762 -44.119 1.00 83.69 195 LEU A C 1
ATOM 1508 O O . LEU A 1 195 ? 25.792 12.136 -45.165 1.00 83.69 195 LEU A O 1
ATOM 1512 N N . GLY A 1 196 ? 24.779 13.775 -44.018 1.00 82.81 196 GLY A N 1
ATOM 1513 C CA . GLY A 1 196 ? 23.869 14.214 -45.068 1.00 82.81 196 GLY A CA 1
ATOM 1514 C C . GLY A 1 196 ? 22.400 14.161 -44.638 1.00 82.81 196 GLY A C 1
ATOM 1515 O O . GLY A 1 196 ? 22.061 13.559 -43.614 1.00 82.81 196 GLY A O 1
ATOM 1516 N N . PRO A 1 197 ? 21.506 14.800 -45.411 1.00 82.19 197 PRO A N 1
ATOM 1517 C CA . PRO A 1 197 ? 20.070 14.724 -45.170 1.00 82.19 197 PRO A CA 1
ATOM 1518 C C . PRO A 1 197 ? 19.573 13.282 -45.342 1.00 82.19 197 PRO A C 1
ATOM 1520 O O . PRO A 1 197 ? 20.019 12.570 -46.238 1.00 82.19 197 PRO A O 1
ATOM 1523 N N . GLY A 1 198 ? 18.646 12.855 -44.481 1.00 85.69 198 GLY A N 1
ATOM 1524 C CA . GLY A 1 198 ? 18.046 11.518 -44.554 1.00 85.69 198 GLY A CA 1
ATOM 1525 C C . GLY A 1 198 ? 18.912 10.386 -43.992 1.00 85.69 198 GLY A C 1
ATOM 1526 O O . GLY A 1 198 ? 18.511 9.230 -44.085 1.00 85.69 198 GLY A O 1
ATOM 1527 N N . VAL A 1 199 ? 20.070 10.671 -43.384 1.00 90.56 199 VAL A N 1
ATOM 1528 C CA . VAL A 1 199 ? 20.866 9.643 -42.697 1.00 90.56 199 VAL A CA 1
ATOM 1529 C C . VAL A 1 199 ? 20.381 9.474 -41.259 1.00 90.56 199 VAL A C 1
ATOM 1531 O O . VAL A 1 199 ? 20.355 10.429 -40.485 1.00 90.56 199 VAL A O 1
ATOM 1534 N N . TRP A 1 200 ? 20.038 8.245 -40.882 1.00 92.12 200 TRP A N 1
ATOM 1535 C CA . TRP A 1 200 ? 19.493 7.902 -39.571 1.00 92.12 200 TRP A CA 1
ATOM 1536 C C . TRP A 1 200 ? 20.280 6.777 -38.914 1.00 92.12 200 TRP A C 1
ATOM 1538 O O . TRP A 1 200 ? 20.515 5.726 -39.510 1.00 92.12 200 TRP A O 1
ATOM 1548 N N . ARG A 1 201 ? 20.640 6.974 -37.646 1.00 92.00 201 ARG A N 1
ATOM 1549 C CA . ARG A 1 201 ? 21.153 5.920 -36.773 1.00 92.00 201 ARG A CA 1
ATOM 1550 C C . ARG A 1 201 ? 19.988 5.295 -36.019 1.00 92.00 201 ARG A C 1
ATOM 1552 O O . ARG A 1 201 ? 19.279 5.996 -35.298 1.00 92.00 201 ARG A O 1
ATOM 1559 N N . VAL A 1 202 ? 19.849 3.982 -36.140 1.00 92.88 202 VAL A N 1
ATOM 1560 C CA . VAL A 1 202 ? 18.963 3.167 -35.308 1.00 92.88 202 VAL A CA 1
ATOM 1561 C C . VAL A 1 202 ? 19.823 2.434 -34.286 1.00 92.88 202 VAL A C 1
ATOM 1563 O O . VAL A 1 202 ? 20.774 1.748 -34.658 1.00 92.88 202 VAL A O 1
ATOM 1566 N N . LYS A 1 203 ? 19.513 2.607 -33.002 1.00 93.25 203 LYS A N 1
ATOM 1567 C CA . LYS A 1 203 ? 20.173 1.942 -31.874 1.00 93.25 203 LYS A CA 1
ATOM 1568 C C . LYS A 1 203 ? 19.152 1.096 -31.139 1.00 93.25 203 LYS A C 1
ATOM 1570 O O . LYS A 1 203 ? 18.159 1.650 -30.692 1.00 93.25 203 LYS A O 1
ATOM 1575 N N . THR A 1 204 ? 19.418 -0.186 -30.959 1.00 93.50 204 THR A N 1
ATOM 1576 C CA . THR A 1 204 ? 18.636 -1.049 -30.069 1.00 93.50 204 THR A CA 1
ATOM 1577 C C . THR A 1 204 ? 19.457 -1.297 -28.818 1.00 93.50 204 THR A C 1
ATOM 1579 O O . THR A 1 204 ? 20.649 -1.585 -28.918 1.00 93.50 204 THR A O 1
ATOM 1582 N N . HIS A 1 205 ? 18.845 -1.141 -27.652 1.00 94.25 205 HIS A N 1
ATOM 1583 C CA . HIS A 1 205 ? 19.507 -1.306 -26.366 1.00 94.25 205 HIS A CA 1
ATOM 1584 C C . HIS A 1 205 ? 18.646 -2.151 -25.431 1.00 94.25 205 HIS A C 1
ATOM 1586 O O . HIS A 1 205 ? 17.429 -1.956 -25.355 1.00 94.25 205 HIS A O 1
ATOM 1592 N N . ASN A 1 206 ? 19.287 -3.062 -24.706 1.00 93.44 206 ASN A N 1
ATOM 1593 C CA . ASN A 1 206 ? 18.636 -3.911 -23.723 1.00 93.44 206 ASN A CA 1
ATOM 1594 C C . ASN A 1 206 ? 18.839 -3.364 -22.297 1.00 93.44 206 ASN A C 1
ATOM 1596 O O . ASN A 1 206 ? 19.800 -3.729 -21.633 1.00 93.44 206 ASN A O 1
ATOM 1600 N N . HIS A 1 207 ? 17.906 -2.545 -21.792 1.00 88.69 207 HIS A N 1
ATOM 1601 C CA . HIS A 1 207 ? 17.926 -2.083 -20.388 1.00 88.69 207 HIS A CA 1
ATOM 1602 C C . HIS A 1 207 ? 17.348 -3.123 -19.414 1.00 88.69 207 HIS A C 1
ATOM 1604 O O . HIS A 1 207 ? 17.114 -2.826 -18.239 1.00 88.69 207 HIS A O 1
ATOM 1610 N N . SER A 1 208 ? 16.991 -4.313 -19.903 1.00 86.94 208 SER A N 1
ATOM 1611 C CA . SER A 1 208 ? 16.419 -5.367 -19.071 1.00 86.94 208 SER A CA 1
ATOM 1612 C C . SER A 1 208 ? 17.508 -6.070 -18.258 1.00 86.94 208 SER A C 1
ATOM 1614 O O . SER A 1 208 ? 18.700 -5.939 -18.528 1.00 86.94 208 SER A O 1
ATOM 1616 N N . ILE A 1 209 ? 17.097 -6.813 -17.230 1.00 81.06 209 ILE A N 1
ATOM 1617 C CA . ILE A 1 209 ? 18.034 -7.550 -16.364 1.00 81.06 209 ILE A CA 1
ATOM 1618 C C . ILE A 1 209 ? 18.492 -8.884 -16.975 1.00 81.06 209 ILE A C 1
ATOM 1620 O O . ILE A 1 209 ? 19.399 -9.517 -16.437 1.00 81.06 209 ILE A O 1
ATOM 1624 N N . GLY A 1 210 ? 17.864 -9.301 -18.078 1.00 82.00 210 GLY A N 1
ATOM 1625 C CA . GLY A 1 210 ? 18.072 -10.588 -18.728 1.00 82.00 210 GLY A CA 1
ATOM 1626 C C . GLY A 1 210 ? 18.544 -10.454 -20.176 1.00 82.00 210 GLY A C 1
ATOM 1627 O O . GLY A 1 210 ? 18.391 -9.398 -20.796 1.00 82.00 210 GLY A O 1
ATOM 1628 N N . PRO A 1 211 ? 19.145 -11.506 -20.752 1.00 89.50 211 PRO A N 1
ATOM 1629 C CA . PRO A 1 211 ? 19.521 -11.495 -22.155 1.00 89.50 211 PRO A CA 1
ATOM 1630 C C . PRO A 1 211 ? 18.281 -11.543 -23.053 1.00 89.50 211 PRO A C 1
ATOM 1632 O O . PRO A 1 211 ? 17.311 -12.249 -22.777 1.00 89.50 211 PRO A O 1
ATOM 1635 N N . VAL A 1 212 ? 18.361 -10.840 -24.175 1.00 92.94 212 VAL A N 1
ATOM 1636 C CA . VAL A 1 212 ? 17.395 -10.911 -25.267 1.00 92.94 212 VAL A CA 1
ATOM 1637 C C . VAL A 1 212 ? 17.960 -11.807 -26.361 1.00 92.94 212 VAL A C 1
ATOM 1639 O O . VAL A 1 212 ? 19.133 -11.695 -26.716 1.00 92.94 212 VAL A O 1
ATOM 1642 N N . THR A 1 213 ? 17.138 -12.698 -26.910 1.00 93.44 213 THR A N 1
ATOM 1643 C CA . THR A 1 213 ? 17.536 -13.634 -27.976 1.00 93.44 213 THR A CA 1
ATOM 1644 C C . THR A 1 213 ? 16.561 -13.586 -29.147 1.00 93.44 213 THR A C 1
ATOM 1646 O O . THR A 1 213 ? 15.484 -13.011 -29.037 1.00 93.44 213 THR A O 1
ATOM 1649 N N . ALA A 1 214 ? 16.939 -14.165 -30.288 1.00 93.38 214 ALA A N 1
ATOM 1650 C CA . ALA A 1 214 ? 16.177 -14.094 -31.537 1.00 93.38 214 ALA A CA 1
ATOM 1651 C C . ALA A 1 214 ? 15.778 -12.658 -31.940 1.00 93.38 214 ALA A C 1
ATOM 1653 O O . ALA A 1 214 ? 14.719 -12.455 -32.527 1.00 93.38 214 ALA A O 1
ATOM 1654 N N . LEU A 1 215 ? 16.623 -11.672 -31.612 1.00 95.00 215 LEU A N 1
ATOM 1655 C CA . LEU A 1 215 ? 16.391 -10.276 -31.960 1.00 95.00 215 LEU A CA 1
ATOM 1656 C C . LEU A 1 215 ? 16.401 -10.117 -33.484 1.00 95.00 215 LEU A C 1
ATOM 1658 O O . LEU A 1 215 ? 17.403 -10.383 -34.147 1.00 95.00 215 LEU A O 1
ATOM 1662 N N . SER A 1 216 ? 15.286 -9.642 -34.015 1.00 94.88 216 SER A N 1
ATOM 1663 C CA . SER A 1 216 ? 15.107 -9.229 -35.397 1.00 94.88 216 SER A CA 1
ATOM 1664 C C . SER A 1 216 ? 14.708 -7.764 -35.395 1.00 94.88 216 SER A C 1
ATOM 1666 O O . SER A 1 216 ? 13.785 -7.376 -34.686 1.00 94.88 216 SER A O 1
ATOM 1668 N N . VAL A 1 217 ? 15.416 -6.932 -36.156 1.00 94.44 217 VAL A N 1
ATOM 1669 C CA . VAL A 1 217 ? 15.115 -5.501 -36.273 1.00 94.44 217 VAL A CA 1
ATOM 1670 C C . VAL A 1 217 ? 14.910 -5.182 -37.743 1.00 94.44 217 VAL A C 1
ATOM 1672 O O . VAL A 1 217 ? 15.858 -5.198 -38.531 1.00 94.44 217 VAL A O 1
ATOM 1675 N N . HIS A 1 218 ? 13.671 -4.874 -38.102 1.00 93.50 218 HIS A N 1
ATOM 1676 C CA . HIS A 1 218 ? 13.293 -4.402 -39.420 1.00 93.50 218 HIS A CA 1
ATOM 1677 C C . HIS A 1 218 ? 13.161 -2.881 -39.408 1.00 93.50 218 HIS A C 1
ATOM 1679 O O . HIS A 1 218 ? 12.587 -2.296 -38.490 1.00 93.50 218 HIS A O 1
ATOM 1685 N N . VAL A 1 219 ? 13.714 -2.230 -40.428 1.00 92.56 219 VAL A N 1
ATOM 1686 C CA . VAL A 1 219 ? 13.639 -0.776 -40.586 1.00 92.56 219 VAL A CA 1
ATOM 1687 C C . VAL A 1 219 ? 12.982 -0.481 -41.923 1.00 92.56 219 VAL A C 1
ATOM 1689 O O . VAL A 1 219 ? 13.297 -1.112 -42.928 1.00 92.56 219 VAL A O 1
ATOM 1692 N N . SER A 1 220 ? 12.070 0.479 -41.947 1.00 92.88 220 SER A N 1
ATOM 1693 C CA . SER A 1 220 ? 11.426 0.984 -43.160 1.00 92.88 220 SER A CA 1
ATOM 1694 C C . SER A 1 220 ? 11.356 2.510 -43.120 1.00 92.88 220 SER A C 1
ATOM 1696 O O . SER A 1 220 ? 11.562 3.112 -42.066 1.00 92.88 220 SER A O 1
ATOM 1698 N N . ALA A 1 221 ? 11.088 3.152 -44.257 1.00 92.62 221 ALA A N 1
ATOM 1699 C CA . ALA A 1 221 ? 10.803 4.585 -44.294 1.00 92.62 221 ALA A CA 1
ATOM 1700 C C . ALA A 1 221 ? 9.290 4.805 -44.307 1.00 92.62 221 ALA A C 1
ATOM 1702 O O . ALA A 1 221 ? 8.582 4.103 -45.029 1.00 92.62 221 ALA A O 1
ATOM 1703 N N . VAL A 1 222 ? 8.813 5.790 -43.553 1.00 91.50 222 VAL A N 1
ATOM 1704 C CA . VAL A 1 222 ? 7.423 6.258 -43.610 1.00 91.50 222 VAL A CA 1
ATOM 1705 C C . VAL A 1 222 ? 7.355 7.709 -44.069 1.00 91.50 222 VAL A C 1
ATOM 1707 O O . VAL A 1 222 ? 8.248 8.505 -43.753 1.00 91.50 222 VAL A O 1
ATOM 1710 N N . ASP A 1 223 ? 6.317 8.036 -44.838 1.00 88.88 223 ASP A N 1
ATOM 1711 C CA . ASP A 1 223 ? 6.005 9.406 -45.253 1.00 88.88 223 ASP A CA 1
ATOM 1712 C C . ASP A 1 223 ? 5.359 10.231 -44.118 1.00 88.88 223 ASP A C 1
ATOM 1714 O O . ASP A 1 223 ? 5.243 9.779 -42.976 1.00 88.88 223 ASP A O 1
ATOM 1718 N N . ALA A 1 224 ? 4.970 11.472 -44.426 1.00 84.25 224 ALA A N 1
ATOM 1719 C CA . ALA A 1 224 ? 4.335 12.379 -43.469 1.00 84.25 224 ALA A CA 1
ATOM 1720 C C . ALA A 1 224 ? 2.958 11.893 -42.977 1.00 84.25 224 ALA A C 1
ATOM 1722 O O . ALA A 1 224 ? 2.535 12.291 -41.893 1.00 84.25 224 ALA A O 1
ATOM 1723 N N . ASP A 1 225 ? 2.295 11.028 -43.746 1.00 83.06 225 ASP A N 1
ATOM 1724 C CA . ASP A 1 225 ? 0.991 10.448 -43.425 1.00 83.06 225 ASP A CA 1
ATOM 1725 C C . ASP A 1 225 ? 1.129 9.099 -42.688 1.00 83.06 225 ASP A C 1
ATOM 1727 O O . ASP A 1 225 ? 0.132 8.494 -42.295 1.00 83.06 225 ASP A O 1
ATOM 1731 N N . GLY A 1 226 ? 2.365 8.630 -42.466 1.00 80.38 226 GLY A N 1
ATOM 1732 C CA . GLY A 1 226 ? 2.676 7.376 -41.781 1.00 80.38 226 GLY A CA 1
ATOM 1733 C C . GLY A 1 226 ? 2.652 6.138 -42.682 1.00 80.38 226 GLY A C 1
ATOM 1734 O O . GLY A 1 226 ? 2.772 5.022 -42.176 1.00 80.38 226 GLY A O 1
ATOM 1735 N N . ASN A 1 227 ? 2.529 6.295 -44.003 1.00 86.31 227 ASN A N 1
ATOM 1736 C CA . ASN A 1 227 ? 2.519 5.162 -44.924 1.00 86.31 227 ASN A CA 1
ATOM 1737 C C . ASN A 1 227 ? 3.939 4.654 -45.173 1.00 86.31 227 ASN A C 1
ATOM 1739 O O . ASN A 1 227 ? 4.860 5.430 -45.439 1.00 86.31 227 ASN A O 1
ATOM 1743 N N . VAL A 1 228 ? 4.112 3.331 -45.135 1.00 87.69 228 VAL A N 1
ATOM 1744 C CA . VAL A 1 228 ? 5.397 2.685 -45.421 1.00 87.69 228 VAL A CA 1
ATOM 1745 C C . VAL A 1 228 ? 5.727 2.802 -46.906 1.00 87.69 228 VAL A C 1
ATOM 1747 O O . VAL A 1 228 ? 4.966 2.364 -47.769 1.00 87.69 228 VAL A O 1
ATOM 1750 N N . ILE A 1 229 ? 6.910 3.332 -47.203 1.00 87.12 229 ILE A N 1
ATOM 1751 C CA . ILE A 1 229 ? 7.451 3.409 -48.556 1.00 87.12 229 ILE A CA 1
ATOM 1752 C C . ILE A 1 229 ? 8.305 2.160 -48.791 1.00 87.12 229 ILE A C 1
ATOM 1754 O O . ILE A 1 229 ? 9.356 1.961 -48.179 1.00 87.12 229 ILE A O 1
ATOM 1758 N N . ALA A 1 230 ? 7.837 1.284 -49.676 1.00 77.62 230 ALA A N 1
ATOM 1759 C CA . ALA A 1 230 ? 8.521 0.032 -49.972 1.00 77.62 230 ALA A CA 1
ATOM 1760 C C . ALA A 1 230 ? 9.878 0.263 -50.665 1.00 77.62 230 ALA A C 1
ATOM 1762 O O . ALA A 1 230 ? 9.999 1.104 -51.555 1.00 77.62 230 ALA A O 1
ATOM 1763 N N . ASN A 1 231 ? 10.885 -0.541 -50.296 1.00 75.25 231 ASN A N 1
ATOM 1764 C CA . ASN A 1 231 ? 12.215 -0.593 -50.928 1.00 75.25 231 ASN A CA 1
ATOM 1765 C C . ASN A 1 231 ? 12.969 0.746 -50.999 1.00 75.25 231 ASN A C 1
ATOM 1767 O O . ASN A 1 231 ? 13.801 0.945 -51.882 1.00 75.25 231 ASN A O 1
ATOM 1771 N N . SER A 1 232 ? 12.691 1.671 -50.084 1.00 79.00 232 SER A N 1
ATOM 1772 C CA . SER A 1 232 ? 13.244 3.024 -50.147 1.00 79.00 232 SER A CA 1
ATOM 1773 C C . SER A 1 232 ? 14.396 3.281 -49.178 1.00 79.00 232 SER A C 1
ATOM 1775 O O . SER A 1 232 ? 14.909 4.395 -49.145 1.00 79.00 232 SER A O 1
ATOM 1777 N N . ILE A 1 233 ? 14.795 2.289 -48.377 1.00 85.62 233 ILE A N 1
ATOM 1778 C CA . ILE A 1 233 ? 15.914 2.413 -47.436 1.00 85.62 233 ILE A CA 1
ATOM 1779 C C . ILE A 1 233 ? 17.171 1.728 -47.968 1.00 85.62 233 ILE A C 1
ATOM 1781 O O . ILE A 1 233 ? 17.100 0.683 -48.613 1.00 85.62 233 ILE A O 1
ATOM 1785 N N . GLN A 1 234 ? 18.335 2.290 -47.653 1.00 87.00 234 GLN A N 1
ATOM 1786 C CA . GLN A 1 234 ? 19.634 1.695 -47.976 1.00 87.00 234 GLN A CA 1
ATOM 1787 C C . GLN A 1 234 ? 20.535 1.685 -46.742 1.00 87.00 234 GLN A C 1
ATOM 1789 O O . GLN A 1 234 ? 20.447 2.573 -45.890 1.00 87.00 234 GLN A O 1
ATOM 1794 N N . ARG A 1 235 ? 21.426 0.694 -46.623 1.00 89.06 235 ARG A N 1
ATOM 1795 C CA . ARG A 1 235 ? 22.465 0.726 -45.588 1.00 89.06 235 ARG A CA 1
ATOM 1796 C C . ARG A 1 235 ? 23.503 1.768 -45.963 1.00 89.06 235 ARG A C 1
ATOM 1798 O O . ARG A 1 235 ? 23.911 1.871 -47.115 1.00 89.06 235 ARG A O 1
ATOM 1805 N N . SER A 1 236 ? 23.978 2.512 -44.970 1.00 82.69 236 SER A N 1
ATOM 1806 C CA . SER A 1 236 ? 24.970 3.561 -45.220 1.00 82.69 236 SER A CA 1
ATOM 1807 C C . SER A 1 236 ? 26.258 3.038 -45.865 1.00 82.69 236 SER A C 1
ATOM 1809 O O . SER A 1 236 ? 26.787 3.733 -46.718 1.00 82.69 236 SER A O 1
ATOM 1811 N N . LYS A 1 237 ? 26.734 1.828 -45.533 1.00 82.56 237 LYS A N 1
ATOM 1812 C CA . LYS A 1 237 ? 27.931 1.215 -46.149 1.00 82.56 237 LYS A CA 1
ATOM 1813 C C . LYS A 1 237 ? 27.821 0.959 -47.655 1.00 82.56 237 LYS A C 1
ATOM 1815 O O . LYS A 1 237 ? 28.843 0.873 -48.325 1.00 82.56 237 LYS A O 1
ATOM 1820 N N . ASP A 1 238 ? 26.601 0.859 -48.179 1.00 82.88 238 ASP A N 1
ATOM 1821 C CA . ASP A 1 238 ? 26.362 0.594 -49.601 1.00 82.88 238 ASP A CA 1
ATOM 1822 C C . ASP A 1 238 ? 26.296 1.895 -50.422 1.00 82.88 238 ASP A C 1
ATOM 1824 O O . ASP A 1 238 ? 26.336 1.863 -51.649 1.00 82.88 238 ASP A O 1
ATOM 1828 N N . VAL A 1 239 ? 26.181 3.047 -49.747 1.00 82.31 239 VAL A N 1
ATOM 1829 C CA . VAL A 1 239 ? 25.932 4.360 -50.369 1.00 82.31 239 VAL A CA 1
ATOM 1830 C C . VAL A 1 239 ? 27.022 5.381 -50.032 1.00 82.31 239 VAL A C 1
ATOM 1832 O O . VAL A 1 239 ? 27.332 6.251 -50.843 1.00 82.31 239 VAL A O 1
ATOM 1835 N N . LEU A 1 240 ? 27.614 5.292 -48.842 1.00 82.69 240 LEU A N 1
ATOM 1836 C CA . LEU A 1 240 ? 28.642 6.195 -48.334 1.00 82.69 240 LEU A CA 1
ATOM 1837 C C . LEU A 1 240 ? 29.967 5.445 -48.188 1.00 82.69 240 LEU A C 1
ATOM 1839 O O . LEU A 1 240 ? 30.010 4.338 -47.657 1.00 82.69 240 LEU A O 1
ATOM 1843 N N . SER A 1 241 ? 31.061 6.074 -48.617 1.00 84.31 241 SER A N 1
ATOM 1844 C CA . SER A 1 241 ? 32.409 5.538 -48.419 1.00 84.31 241 SER A CA 1
ATOM 1845 C C . SER A 1 241 ? 32.849 5.675 -46.961 1.00 84.31 241 SER A C 1
ATOM 1847 O O . SER A 1 241 ? 32.672 6.732 -46.349 1.00 84.31 241 SER A O 1
ATOM 1849 N N . ASN A 1 242 ? 33.542 4.656 -46.442 1.00 82.06 242 ASN A N 1
ATOM 1850 C CA . ASN A 1 242 ? 34.186 4.695 -45.124 1.00 82.06 242 ASN A CA 1
ATOM 1851 C C . ASN A 1 242 ? 35.076 5.939 -44.944 1.00 82.06 242 ASN A C 1
ATOM 1853 O O . ASN A 1 242 ? 35.115 6.521 -43.860 1.00 82.06 242 ASN A O 1
ATOM 1857 N N . GLN A 1 243 ? 35.783 6.361 -46.001 1.00 79.44 243 GLN A N 1
ATOM 1858 C CA . GLN A 1 243 ? 36.655 7.539 -45.956 1.00 79.44 243 GLN A CA 1
ATOM 1859 C C . GLN A 1 243 ? 35.855 8.833 -45.783 1.00 79.44 243 GLN A C 1
ATOM 1861 O O . GLN A 1 243 ? 36.249 9.685 -44.990 1.00 79.44 243 GLN A O 1
ATOM 1866 N N . ASP A 1 244 ? 34.714 8.955 -46.462 1.00 80.44 244 ASP A N 1
ATOM 1867 C CA . ASP A 1 244 ? 33.859 10.144 -46.394 1.00 80.44 244 ASP A CA 1
ATOM 1868 C C . ASP A 1 244 ? 33.161 10.255 -45.039 1.00 80.44 244 ASP A C 1
ATOM 1870 O O . ASP A 1 244 ? 33.091 11.338 -44.455 1.00 80.44 244 ASP A O 1
ATOM 1874 N N . VAL A 1 245 ? 32.680 9.128 -44.507 1.00 80.75 245 VAL A N 1
ATOM 1875 C CA . VAL A 1 245 ? 32.073 9.066 -43.172 1.00 80.75 245 VAL A CA 1
ATOM 1876 C C . VAL A 1 245 ? 33.096 9.458 -42.108 1.00 80.75 245 VAL A C 1
ATOM 1878 O O . VAL A 1 245 ? 32.815 10.315 -41.270 1.00 80.75 245 VAL A O 1
ATOM 1881 N N . PHE A 1 246 ? 34.306 8.897 -42.174 1.00 80.00 246 PHE A N 1
ATOM 1882 C CA . PHE A 1 246 ? 35.386 9.211 -41.239 1.00 80.00 246 PHE A CA 1
ATOM 1883 C C . PHE A 1 246 ? 35.834 10.675 -41.342 1.00 80.00 246 PHE A C 1
ATOM 1885 O O . PHE A 1 246 ? 35.969 11.353 -40.323 1.00 80.00 246 PHE A O 1
ATOM 1892 N N . ALA A 1 247 ? 35.996 11.194 -42.564 1.00 79.62 247 ALA A N 1
ATOM 1893 C CA . ALA A 1 247 ? 36.380 12.581 -42.807 1.00 79.62 247 ALA A CA 1
ATOM 1894 C C . ALA A 1 247 ? 35.343 13.576 -42.272 1.00 79.62 247 ALA A C 1
ATOM 1896 O O . ALA A 1 247 ? 35.724 14.585 -41.686 1.00 79.62 247 ALA A O 1
ATOM 1897 N N . ARG A 1 248 ? 34.042 13.294 -42.416 1.00 79.88 248 ARG A N 1
ATOM 1898 C CA . ARG A 1 248 ? 32.975 14.158 -41.884 1.00 79.88 248 ARG A CA 1
ATOM 1899 C C . ARG A 1 248 ? 32.925 14.121 -40.360 1.00 79.88 248 ARG A C 1
ATOM 1901 O O . ARG A 1 248 ? 32.926 15.176 -39.738 1.00 79.88 248 ARG A O 1
ATOM 1908 N N . VAL A 1 249 ? 32.972 12.928 -39.764 1.00 77.69 249 VAL A N 1
ATOM 1909 C CA . VAL A 1 249 ? 32.963 12.739 -38.301 1.00 77.69 249 VAL A CA 1
ATOM 1910 C C . VAL A 1 249 ? 34.170 13.400 -37.617 1.00 77.69 249 VAL A C 1
ATOM 1912 O O . VAL A 1 249 ? 34.033 13.957 -36.529 1.00 77.69 249 VAL A O 1
ATOM 1915 N N . ILE A 1 250 ? 35.348 13.381 -38.247 1.00 70.88 250 ILE A N 1
ATOM 1916 C CA . ILE A 1 250 ? 36.558 14.041 -37.726 1.00 70.88 250 ILE A CA 1
ATOM 1917 C C . ILE A 1 250 ? 36.607 15.530 -38.073 1.00 70.88 250 ILE A C 1
ATOM 1919 O O . ILE A 1 250 ? 37.057 16.335 -37.257 1.00 70.88 250 ILE A O 1
ATOM 1923 N N . GLY A 1 251 ? 36.144 15.910 -39.263 1.00 62.34 251 GLY A N 1
ATOM 1924 C CA . GLY A 1 251 ? 36.122 17.298 -39.722 1.00 62.34 251 GLY A CA 1
ATOM 1925 C C . GLY A 1 251 ? 35.316 18.206 -38.796 1.00 62.34 251 GLY A C 1
ATOM 1926 O O . GLY A 1 251 ? 35.723 19.337 -38.542 1.00 62.34 251 GLY A O 1
ATOM 1927 N N . ASP A 1 252 ? 34.236 17.690 -38.208 1.00 58.03 252 ASP A N 1
ATOM 1928 C CA . ASP A 1 252 ? 33.409 18.443 -37.260 1.00 58.03 252 ASP A CA 1
ATOM 1929 C C . ASP A 1 252 ? 34.011 18.499 -35.838 1.00 58.03 252 ASP A C 1
ATOM 1931 O O . ASP A 1 252 ? 33.838 19.474 -35.107 1.00 58.03 252 ASP A O 1
ATOM 1935 N N . ALA A 1 253 ? 34.848 17.521 -35.463 1.00 50.66 253 ALA A N 1
ATOM 1936 C CA . ALA A 1 253 ? 35.666 17.605 -34.247 1.00 50.66 253 ALA A CA 1
ATOM 1937 C C . ALA A 1 253 ? 36.722 18.730 -34.328 1.00 50.66 253 ALA A C 1
ATOM 1939 O O . ALA A 1 253 ? 37.114 19.284 -33.300 1.00 50.66 253 ALA A O 1
ATOM 1940 N N . LEU A 1 254 ? 37.153 19.094 -35.543 1.00 48.38 254 LEU A N 1
ATOM 1941 C CA . LEU A 1 254 ? 38.057 20.220 -35.806 1.00 48.38 254 LEU A CA 1
ATOM 1942 C C . LEU A 1 254 ? 37.310 21.561 -35.952 1.00 48.38 254 LEU A C 1
ATOM 1944 O O . LEU A 1 254 ? 37.854 22.596 -35.565 1.00 48.38 254 LEU A O 1
ATOM 1948 N N . SER A 1 255 ? 36.070 21.558 -36.456 1.00 54.94 255 SER A N 1
ATOM 1949 C CA . SER A 1 255 ? 35.234 22.763 -36.605 1.00 54.94 255 SER A CA 1
ATOM 1950 C C . SER A 1 255 ? 34.703 23.281 -35.253 1.00 54.94 255 SER A C 1
ATOM 1952 O O . SER A 1 255 ? 34.637 24.492 -35.037 1.00 54.94 255 SER A O 1
ATOM 1954 N N . GLY A 1 256 ? 34.390 22.380 -34.310 1.00 48.56 256 GLY A N 1
ATOM 1955 C CA . GLY A 1 256 ? 33.828 22.710 -32.993 1.00 48.56 256 GLY A CA 1
ATOM 1956 C C . GLY A 1 256 ? 34.839 23.125 -31.913 1.00 48.56 256 GLY A C 1
ATOM 1957 O O . GLY A 1 256 ? 34.428 23.532 -30.827 1.00 48.56 256 GLY A O 1
ATOM 1958 N N . GLY A 1 257 ? 36.150 23.032 -32.181 1.00 46.97 257 GLY A N 1
ATOM 1959 C CA . GLY A 1 257 ? 37.224 23.281 -31.203 1.00 46.97 257 GLY A CA 1
ATOM 1960 C C . GLY A 1 257 ? 38.051 24.558 -31.407 1.00 46.97 257 GLY A C 1
ATOM 1961 O O . GLY A 1 257 ? 38.877 24.887 -30.559 1.00 46.97 257 GLY A O 1
ATOM 1962 N N . LEU A 1 258 ? 37.855 25.302 -32.499 1.00 37.34 258 LEU A N 1
ATOM 1963 C CA . LEU A 1 258 ? 38.688 26.459 -32.850 1.00 37.34 258 LEU A CA 1
ATOM 1964 C C . LEU A 1 258 ? 37.878 27.760 -32.833 1.00 37.34 258 LEU A C 1
ATOM 1966 O O . LEU A 1 258 ? 37.476 28.286 -33.867 1.00 37.34 258 LEU A O 1
ATOM 1970 N N . ARG A 1 259 ? 37.702 28.342 -31.641 1.00 38.31 259 ARG A N 1
ATOM 1971 C CA . ARG A 1 259 ? 37.592 29.805 -31.542 1.00 38.31 259 ARG A CA 1
ATOM 1972 C C . ARG A 1 259 ? 39.009 30.371 -31.654 1.00 38.31 259 ARG A C 1
ATOM 1974 O O . ARG A 1 259 ? 39.831 30.061 -30.791 1.00 38.31 259 ARG A O 1
ATOM 1981 N N . PRO A 1 260 ? 39.337 31.186 -32.667 1.00 39.41 260 PRO A N 1
ATOM 1982 C CA . PRO A 1 260 ? 40.658 31.776 -32.745 1.00 39.41 260 PRO A CA 1
ATOM 1983 C C . PRO A 1 260 ? 40.772 32.866 -31.674 1.00 39.41 260 PRO A C 1
ATOM 1985 O O . PRO A 1 260 ? 40.199 33.944 -31.810 1.00 39.41 260 PRO A O 1
ATOM 1988 N N . ILE A 1 261 ? 41.551 32.622 -30.619 1.00 40.09 261 ILE A N 1
ATOM 1989 C CA . ILE A 1 261 ? 42.213 33.720 -29.907 1.00 40.09 261 ILE A CA 1
ATOM 1990 C C . ILE A 1 261 ? 43.365 34.150 -30.824 1.00 40.09 261 ILE A C 1
ATOM 1992 O O . ILE A 1 261 ? 44.500 33.699 -30.688 1.00 40.09 261 ILE A O 1
ATOM 1996 N N . MET A 1 262 ? 43.050 34.957 -31.842 1.00 38.31 262 MET A N 1
ATOM 1997 C CA . MET A 1 262 ? 44.058 35.613 -32.675 1.00 38.31 262 MET A CA 1
ATOM 1998 C C . MET A 1 262 ? 44.703 36.741 -31.862 1.00 38.31 262 MET A C 1
ATOM 2000 O O . MET A 1 262 ? 44.263 37.886 -31.893 1.00 38.31 262 MET A O 1
ATOM 2004 N N . GLY A 1 263 ? 45.765 36.404 -31.132 1.00 36.72 263 GLY A N 1
ATOM 2005 C CA . GLY A 1 263 ? 46.853 37.335 -30.856 1.00 36.72 263 GLY A CA 1
ATOM 2006 C C . GLY A 1 263 ? 47.851 37.240 -32.008 1.00 36.72 263 GLY A C 1
ATOM 2007 O O . GLY A 1 263 ? 48.402 36.171 -32.263 1.00 36.72 263 GLY A O 1
ATOM 2008 N N . ALA A 1 264 ? 48.035 38.328 -32.751 1.00 39.91 264 ALA A N 1
ATOM 2009 C CA . ALA A 1 264 ? 48.951 38.382 -33.883 1.00 39.91 264 ALA A CA 1
ATOM 2010 C C . ALA A 1 264 ? 50.405 38.194 -33.415 1.00 39.91 264 ALA A C 1
ATOM 2012 O O . ALA A 1 264 ? 50.996 39.099 -32.834 1.00 39.91 264 ALA A O 1
ATOM 2013 N N . GLY A 1 265 ? 50.979 37.021 -33.679 1.00 36.69 265 GLY A N 1
ATOM 2014 C CA . GLY A 1 265 ? 52.404 36.769 -33.475 1.00 36.69 265 GLY A CA 1
ATOM 2015 C C . GLY A 1 265 ? 52.701 35.321 -33.115 1.00 36.69 265 GLY A C 1
ATOM 2016 O O . GLY A 1 265 ? 52.715 34.988 -31.938 1.00 36.69 265 GLY A O 1
ATOM 2017 N N . ASN A 1 266 ? 52.942 34.502 -34.148 1.00 36.28 266 ASN A N 1
ATOM 2018 C CA . ASN A 1 266 ? 53.634 33.195 -34.169 1.00 36.28 266 ASN A CA 1
ATOM 2019 C C . ASN A 1 266 ? 52.839 32.124 -34.932 1.00 36.28 266 ASN A C 1
ATOM 2021 O O . ASN A 1 266 ? 52.327 31.166 -34.365 1.00 36.28 266 ASN A O 1
ATOM 2025 N N . ALA A 1 267 ? 52.784 32.268 -36.259 1.00 39.09 267 ALA A N 1
ATOM 2026 C CA . ALA A 1 267 ? 52.184 31.298 -37.181 1.00 39.09 267 ALA A CA 1
ATOM 2027 C C . ALA A 1 267 ? 53.158 30.187 -37.638 1.00 39.09 267 ALA A C 1
ATOM 2029 O O . ALA A 1 267 ? 52.956 29.571 -38.679 1.00 39.09 267 ALA A O 1
ATOM 2030 N N . MET A 1 268 ? 54.228 29.919 -36.890 1.00 39.12 268 MET A N 1
ATOM 2031 C CA . MET A 1 268 ? 55.187 28.862 -37.225 1.00 39.12 268 MET A CA 1
ATOM 2032 C C . MET A 1 268 ? 55.629 28.137 -35.960 1.00 39.12 268 MET A C 1
ATOM 2034 O O . MET A 1 268 ? 56.699 28.427 -35.455 1.00 39.12 268 MET A O 1
ATOM 2038 N N . MET A 1 269 ? 54.783 27.256 -35.418 1.00 38.84 269 MET A N 1
ATOM 2039 C CA . MET A 1 269 ? 55.145 26.147 -34.511 1.00 38.84 269 MET A CA 1
ATOM 2040 C C . MET A 1 269 ? 53.859 25.406 -34.081 1.00 38.84 269 MET A C 1
ATOM 2042 O O . MET A 1 269 ? 53.443 25.472 -32.930 1.00 38.84 269 MET A O 1
ATOM 2046 N N . ALA A 1 270 ? 53.179 24.713 -34.999 1.00 40.22 270 ALA A N 1
ATOM 2047 C CA . ALA A 1 270 ? 52.055 23.835 -34.632 1.00 40.22 270 ALA A CA 1
ATOM 2048 C C . ALA A 1 270 ? 51.882 22.664 -35.617 1.00 40.22 270 ALA A C 1
ATOM 2050 O O . ALA A 1 270 ? 50.784 22.357 -36.060 1.00 40.22 270 ALA A O 1
ATOM 2051 N N . SER A 1 271 ? 52.982 22.004 -35.986 1.00 41.09 271 SER A N 1
ATOM 2052 C CA . SER A 1 271 ? 52.976 20.777 -36.799 1.00 41.09 271 SER A CA 1
ATOM 2053 C C . SER A 1 271 ? 53.435 19.556 -35.990 1.00 41.09 271 SER A C 1
ATOM 2055 O O . SER A 1 271 ? 54.190 18.718 -36.483 1.00 41.09 271 SER A O 1
ATOM 2057 N N . ARG A 1 272 ? 53.022 19.456 -34.720 1.00 37.16 272 ARG A N 1
ATOM 2058 C CA . ARG A 1 272 ? 53.262 18.272 -33.883 1.00 37.16 272 ARG A CA 1
ATOM 2059 C C . ARG A 1 272 ? 51.938 17.657 -33.433 1.00 37.16 272 ARG A C 1
ATOM 2061 O O . ARG A 1 272 ? 51.321 18.138 -32.496 1.00 37.16 272 ARG A O 1
ATOM 2068 N N . GLY A 1 273 ? 51.560 16.583 -34.128 1.00 41.91 273 GLY A N 1
ATOM 2069 C CA . GLY A 1 273 ? 50.803 15.447 -33.595 1.00 41.91 273 GLY A CA 1
ATOM 2070 C C . GLY A 1 273 ? 49.497 15.760 -32.871 1.00 41.91 273 GLY A C 1
ATOM 2071 O O . GLY A 1 273 ? 49.385 15.467 -31.687 1.00 41.91 273 GLY A O 1
ATOM 2072 N N . LEU A 1 274 ? 48.498 16.285 -33.578 1.00 44.47 274 LEU A N 1
ATOM 2073 C CA . LEU A 1 274 ? 47.110 16.163 -33.133 1.00 44.47 274 LEU A CA 1
ATOM 2074 C C . LEU A 1 274 ? 46.556 14.863 -33.716 1.00 44.47 274 LEU A C 1
ATOM 2076 O O . LEU A 1 274 ? 46.182 14.815 -34.886 1.00 44.47 274 LEU A O 1
ATOM 2080 N N . THR A 1 275 ? 46.542 13.789 -32.929 1.00 45.44 275 THR A N 1
ATOM 2081 C CA . THR A 1 275 ? 45.686 12.637 -33.229 1.00 45.44 275 THR A CA 1
ATOM 2082 C C . THR A 1 275 ? 44.243 13.136 -33.129 1.00 45.44 275 THR A C 1
ATOM 2084 O O . THR A 1 275 ? 43.864 13.621 -32.062 1.00 45.44 275 THR A O 1
ATOM 2087 N N . PRO A 1 276 ? 43.437 13.103 -34.202 1.00 54.19 276 PRO A N 1
ATOM 2088 C CA . PRO A 1 276 ? 42.064 13.581 -34.129 1.00 54.19 276 PRO A CA 1
ATOM 2089 C C . PRO A 1 276 ? 41.267 12.707 -33.153 1.00 54.19 276 PRO A C 1
ATOM 2091 O O . PRO A 1 276 ? 41.043 11.524 -33.405 1.00 54.19 276 PRO A O 1
ATOM 2094 N N . THR A 1 277 ? 40.851 13.281 -32.023 1.00 59.62 277 THR A N 1
ATOM 2095 C CA . THR A 1 277 ? 39.994 12.594 -31.051 1.00 59.62 277 THR A CA 1
ATOM 2096 C C . THR A 1 277 ? 38.551 12.652 -31.536 1.00 59.62 277 THR A C 1
ATOM 2098 O O . THR A 1 277 ? 37.944 13.722 -31.586 1.00 59.62 277 THR A O 1
ATOM 2101 N N . ILE A 1 278 ? 37.987 11.496 -31.880 1.00 65.12 278 ILE A N 1
ATOM 2102 C CA . ILE A 1 278 ? 36.566 11.373 -32.215 1.00 65.12 278 ILE A CA 1
ATOM 2103 C C . ILE A 1 278 ? 35.753 11.561 -30.933 1.00 65.12 278 ILE A C 1
ATOM 2105 O O . ILE A 1 278 ? 35.961 10.845 -29.950 1.00 65.12 278 ILE A O 1
ATOM 2109 N N . GLN A 1 279 ? 34.822 12.517 -30.943 1.00 67.12 279 GLN A N 1
ATOM 2110 C CA . GLN A 1 279 ? 33.932 12.747 -29.805 1.00 67.12 279 GLN A CA 1
ATOM 2111 C C . GLN A 1 279 ? 33.111 11.477 -29.507 1.00 67.12 279 GLN A C 1
ATOM 2113 O O . GLN A 1 279 ? 32.638 10.837 -30.452 1.00 67.12 279 GLN A O 1
ATOM 2118 N N . PRO A 1 280 ? 32.878 11.127 -28.227 1.00 67.06 280 PRO A N 1
ATOM 2119 C CA . PRO A 1 280 ? 32.174 9.899 -27.837 1.00 67.06 280 PRO A CA 1
ATOM 2120 C C . PRO A 1 280 ? 30.832 9.688 -28.554 1.00 67.06 280 PRO A C 1
ATOM 2122 O O . PRO A 1 280 ? 30.518 8.584 -28.984 1.00 67.06 280 PRO A O 1
ATOM 2125 N N . GLN A 1 281 ? 30.078 10.767 -28.787 1.00 64.06 281 GLN A N 1
ATOM 2126 C CA . GLN A 1 281 ? 28.784 10.735 -29.481 1.00 64.06 281 GLN A CA 1
ATOM 2127 C C . GLN A 1 281 ? 28.841 10.230 -30.937 1.00 64.06 281 GLN A C 1
ATOM 2129 O O . GLN A 1 281 ? 27.825 9.764 -31.460 1.00 64.06 281 GLN A O 1
ATOM 2134 N N . PHE A 1 282 ? 30.013 10.296 -31.578 1.00 72.56 282 PHE A N 1
ATOM 2135 C CA . PHE A 1 282 ? 30.237 9.838 -32.950 1.00 72.56 282 PHE A CA 1
ATOM 2136 C C . PHE A 1 282 ? 30.968 8.493 -33.047 1.00 72.56 282 PHE A C 1
ATOM 2138 O O . PHE A 1 282 ? 31.064 7.938 -34.141 1.00 72.56 282 PHE A O 1
ATOM 2145 N N . GLN A 1 283 ? 31.439 7.921 -31.935 1.00 76.75 283 GLN A N 1
ATO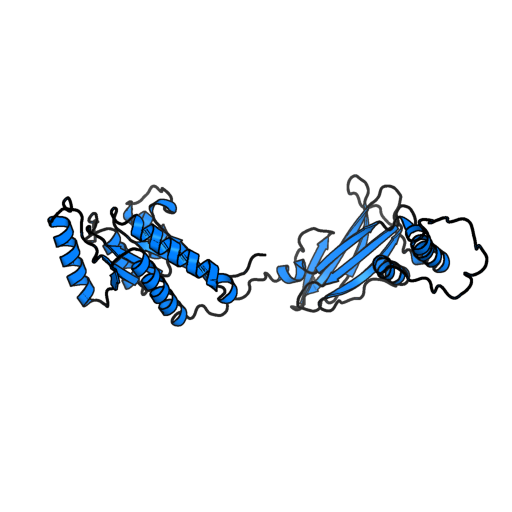M 2146 C CA . GLN A 1 283 ? 32.024 6.574 -31.943 1.00 76.75 283 GLN A CA 1
ATOM 2147 C C . GLN A 1 283 ? 30.979 5.534 -32.382 1.00 76.75 283 GLN A C 1
ATOM 2149 O O . GLN A 1 283 ? 31.237 4.742 -33.289 1.00 76.75 283 GLN A O 1
ATOM 2154 N N . ASP A 1 284 ? 29.752 5.642 -31.858 1.00 77.38 284 ASP A N 1
ATOM 2155 C CA . ASP A 1 284 ? 28.606 4.811 -32.256 1.00 77.38 284 ASP A CA 1
ATOM 2156 C C . ASP A 1 284 ? 28.251 4.960 -33.748 1.00 77.38 284 ASP A C 1
ATOM 2158 O O . ASP A 1 284 ? 27.704 4.037 -34.342 1.00 77.38 284 ASP A O 1
ATOM 2162 N N . VAL A 1 285 ? 28.542 6.106 -34.379 1.00 81.69 285 VAL A N 1
ATOM 2163 C CA . VAL A 1 285 ? 28.266 6.341 -35.811 1.00 81.69 285 VAL A CA 1
ATOM 2164 C C . VAL A 1 285 ? 29.212 5.514 -36.682 1.00 81.69 285 VAL A C 1
ATOM 2166 O O . VAL A 1 285 ? 28.771 4.899 -37.648 1.00 81.69 285 VAL A O 1
ATOM 2169 N N . LEU A 1 286 ? 30.494 5.437 -36.322 1.00 82.12 286 LEU A N 1
ATOM 2170 C CA . LEU A 1 286 ? 31.461 4.615 -37.055 1.00 82.12 286 LEU A CA 1
ATOM 2171 C C . LEU A 1 286 ? 31.132 3.125 -36.927 1.00 82.12 286 LEU A C 1
ATOM 2173 O O . LEU A 1 286 ? 31.104 2.424 -37.936 1.00 82.12 286 LEU A O 1
ATOM 2177 N N . VAL A 1 287 ? 30.805 2.668 -35.713 1.00 82.06 287 VAL A N 1
ATOM 2178 C CA . VAL A 1 287 ? 30.371 1.283 -35.457 1.00 82.06 287 VAL A CA 1
ATOM 2179 C C . VAL A 1 287 ? 29.099 0.958 -36.248 1.00 82.06 287 VAL A C 1
ATOM 2181 O O . VAL A 1 287 ? 29.029 -0.068 -36.919 1.00 82.06 287 VAL A O 1
ATOM 2184 N N . ALA A 1 288 ? 28.116 1.861 -36.247 1.00 80.94 288 ALA A N 1
ATOM 2185 C CA . ALA A 1 288 ? 26.858 1.685 -36.970 1.00 80.94 288 ALA A CA 1
ATOM 2186 C C . ALA A 1 288 ? 27.019 1.632 -38.496 1.00 80.94 288 ALA A C 1
ATOM 2188 O O . ALA A 1 288 ? 26.196 1.012 -39.175 1.00 80.94 288 ALA A O 1
ATOM 2189 N N . HIS A 1 289 ? 28.036 2.309 -39.037 1.00 82.62 289 HIS A N 1
ATOM 2190 C CA . HIS A 1 289 ? 28.295 2.356 -40.474 1.00 82.62 289 HIS A CA 1
ATOM 2191 C C . HIS A 1 289 ? 28.824 1.013 -40.970 1.00 82.62 289 HIS A C 1
ATOM 2193 O O . HIS A 1 289 ? 28.327 0.487 -41.962 1.00 82.62 289 HIS A O 1
ATOM 2199 N N . VAL A 1 290 ? 29.780 0.436 -40.238 1.00 82.69 290 VAL A N 1
ATOM 2200 C CA . VAL A 1 290 ? 30.432 -0.828 -40.609 1.00 82.69 290 VAL A CA 1
ATOM 2201 C C . VAL A 1 290 ? 29.630 -2.070 -40.215 1.00 82.69 290 VAL A C 1
ATOM 2203 O O . VAL A 1 290 ? 29.910 -3.149 -40.724 1.00 82.69 290 VAL A O 1
ATOM 2206 N N . ALA A 1 291 ? 28.635 -1.939 -39.333 1.00 83.12 291 ALA A N 1
ATOM 2207 C CA . ALA A 1 291 ? 27.810 -3.058 -38.893 1.00 83.12 291 ALA A CA 1
ATOM 2208 C C . ALA A 1 291 ? 27.066 -3.729 -40.064 1.00 83.12 291 ALA A C 1
ATOM 2210 O O . ALA A 1 291 ? 26.400 -3.064 -40.867 1.00 83.12 291 ALA A O 1
ATOM 2211 N N . ASP A 1 292 ? 27.103 -5.063 -40.107 1.00 77.25 292 ASP A N 1
ATOM 2212 C CA . ASP A 1 292 ? 26.370 -5.869 -41.093 1.00 77.25 292 ASP A CA 1
ATOM 2213 C C . ASP A 1 292 ? 24.866 -5.958 -40.806 1.00 77.25 292 ASP A C 1
ATOM 2215 O O . ASP A 1 292 ? 24.077 -6.259 -41.698 1.00 77.25 292 ASP A O 1
ATOM 2219 N N . GLY A 1 293 ? 24.454 -5.632 -39.583 1.00 81.81 293 GLY A N 1
ATOM 2220 C CA . GLY A 1 293 ? 23.072 -5.709 -39.133 1.00 81.81 293 GLY A CA 1
ATOM 2221 C C . GLY A 1 293 ? 22.989 -5.655 -37.614 1.00 81.81 293 GLY A C 1
ATOM 2222 O O . GLY A 1 293 ? 23.967 -5.327 -36.943 1.00 81.81 293 GLY A O 1
ATOM 2223 N N . PHE A 1 294 ? 21.812 -5.972 -37.082 1.00 90.69 294 PHE A N 1
ATOM 2224 C CA . PHE A 1 294 ? 21.638 -6.198 -35.651 1.00 90.69 294 PHE A CA 1
ATOM 2225 C C . PHE A 1 294 ? 21.998 -7.654 -35.315 1.00 90.69 294 PHE A C 1
ATOM 2227 O O . PHE A 1 294 ? 21.682 -8.545 -36.107 1.00 90.69 294 PHE A O 1
ATOM 2234 N N . PRO A 1 295 ? 22.665 -7.916 -34.178 1.00 92.81 295 PRO A N 1
ATOM 2235 C CA . PRO A 1 295 ? 22.910 -9.275 -33.716 1.00 92.81 295 PRO A CA 1
ATOM 2236 C C . PRO A 1 295 ? 21.588 -9.952 -33.341 1.00 92.81 295 PRO A C 1
ATOM 2238 O O . PRO A 1 295 ? 20.616 -9.291 -32.980 1.00 92.81 295 PRO A O 1
ATOM 2241 N N . SER A 1 296 ? 21.571 -11.285 -33.351 1.00 92.00 296 SER A N 1
ATOM 2242 C CA . SER A 1 296 ? 20.397 -12.074 -32.959 1.00 92.00 296 SER A CA 1
ATOM 2243 C C . SER A 1 296 ? 20.148 -12.100 -31.447 1.00 92.00 296 SER A C 1
ATOM 2245 O O . SER A 1 296 ? 19.248 -12.801 -30.989 1.00 92.00 296 SER A O 1
ATOM 2247 N N . GLY A 1 297 ? 20.949 -11.400 -30.647 1.00 93.19 297 GLY A N 1
ATOM 2248 C CA . GLY A 1 297 ? 20.764 -11.290 -29.206 1.00 93.19 297 GLY A CA 1
ATOM 2249 C C . GLY A 1 297 ? 21.552 -10.130 -28.609 1.00 93.19 297 GLY A C 1
ATOM 2250 O O . GLY A 1 297 ? 22.503 -9.653 -29.224 1.00 93.19 297 GLY A O 1
ATOM 2251 N N . LEU A 1 298 ? 21.120 -9.685 -27.430 1.00 94.06 298 LEU A N 1
ATOM 2252 C CA . LEU A 1 298 ? 21.729 -8.606 -26.651 1.00 94.06 298 LEU A CA 1
ATOM 2253 C C . LEU A 1 298 ? 21.755 -8.994 -25.170 1.00 94.06 298 LEU A C 1
ATOM 2255 O O . LEU A 1 298 ? 20.714 -9.311 -24.590 1.00 94.06 298 LEU A O 1
ATOM 2259 N N . ALA A 1 299 ? 22.924 -8.944 -24.544 1.00 92.19 299 ALA A N 1
ATOM 2260 C CA . ALA A 1 299 ? 23.079 -9.071 -23.100 1.00 92.19 299 ALA A CA 1
ATOM 2261 C C . ALA A 1 299 ? 22.463 -7.862 -22.358 1.00 92.19 299 ALA A C 1
ATOM 2263 O O . ALA A 1 299 ? 22.149 -6.847 -22.989 1.00 92.19 299 ALA A O 1
ATOM 2264 N N . PRO A 1 300 ? 22.256 -7.949 -21.030 1.00 90.69 300 PRO A N 1
ATOM 2265 C CA . PRO A 1 300 ? 21.875 -6.790 -20.221 1.00 90.69 300 PRO A CA 1
ATOM 2266 C C . PRO A 1 300 ? 22.842 -5.615 -20.424 1.00 90.69 300 PRO A C 1
ATOM 2268 O O . PRO A 1 300 ? 24.056 -5.818 -20.431 1.00 90.69 300 PRO A O 1
ATOM 2271 N N . ASP A 1 301 ? 22.298 -4.408 -20.583 1.00 88.56 301 ASP A N 1
ATOM 2272 C CA . ASP A 1 301 ? 23.016 -3.146 -20.846 1.00 88.56 301 ASP A CA 1
ATOM 2273 C C . ASP A 1 301 ? 23.802 -3.113 -22.179 1.00 88.56 301 ASP A C 1
ATOM 2275 O O . ASP A 1 301 ? 24.604 -2.216 -22.451 1.00 88.56 301 ASP A O 1
ATOM 2279 N N . GLU A 1 302 ? 23.567 -4.081 -23.072 1.00 91.81 302 GLU A N 1
ATOM 2280 C CA . GLU A 1 302 ? 24.213 -4.126 -24.383 1.00 91.81 302 GLU A CA 1
ATOM 2281 C C . GLU A 1 302 ? 23.446 -3.301 -25.430 1.00 91.81 302 GLU A C 1
ATOM 2283 O O . GLU A 1 302 ? 22.212 -3.227 -25.444 1.00 91.81 302 GLU A O 1
ATOM 2288 N N . SER A 1 303 ? 24.197 -2.693 -26.355 1.00 91.12 303 SER A N 1
ATOM 2289 C CA . SER A 1 303 ? 23.655 -1.956 -27.497 1.00 91.12 303 SER A CA 1
ATOM 2290 C C . SER A 1 303 ? 24.102 -2.544 -28.827 1.00 91.12 303 SER A C 1
ATOM 2292 O O . SER A 1 303 ? 25.274 -2.862 -29.003 1.00 91.12 303 SER A O 1
ATOM 2294 N N . ALA A 1 304 ? 23.216 -2.504 -29.816 1.00 91.69 304 ALA A N 1
ATOM 2295 C CA . ALA A 1 304 ? 23.565 -2.647 -31.223 1.00 91.69 304 ALA A CA 1
ATOM 2296 C C . ALA A 1 304 ? 23.106 -1.425 -32.018 1.00 91.69 304 ALA A C 1
ATOM 2298 O O . ALA A 1 304 ? 22.089 -0.802 -31.706 1.00 91.69 304 ALA A O 1
ATOM 2299 N N . VAL A 1 305 ? 23.867 -1.062 -33.049 1.00 92.44 305 VAL A N 1
ATOM 2300 C CA . VAL A 1 305 ? 23.640 0.155 -33.831 1.00 92.44 305 VAL A CA 1
ATOM 2301 C C . VAL A 1 305 ? 23.786 -0.101 -35.325 1.00 92.44 305 VAL A C 1
ATOM 2303 O O . VAL A 1 305 ? 24.603 -0.908 -35.760 1.00 92.44 305 VAL A O 1
ATOM 2306 N N . ALA A 1 306 ? 23.005 0.625 -36.118 1.00 91.25 306 ALA A N 1
ATOM 2307 C CA . ALA A 1 306 ? 23.013 0.565 -37.572 1.00 91.25 306 ALA A CA 1
ATOM 2308 C C . ALA A 1 306 ? 22.691 1.931 -38.189 1.00 91.25 306 ALA A C 1
ATOM 2310 O O . ALA A 1 306 ? 21.884 2.688 -37.647 1.00 91.25 306 ALA A O 1
ATOM 2311 N N . LEU A 1 307 ? 23.297 2.233 -39.338 1.00 91.31 307 LEU A N 1
ATOM 2312 C CA . LEU A 1 307 ? 23.047 3.460 -40.098 1.00 91.31 307 LEU A CA 1
ATOM 2313 C C . LEU A 1 307 ? 22.315 3.181 -41.410 1.00 91.31 307 LEU A C 1
ATOM 2315 O O . LEU A 1 307 ? 22.772 2.381 -42.235 1.00 91.31 307 LEU A O 1
ATOM 2319 N N . TYR A 1 308 ? 21.236 3.927 -41.620 1.00 91.69 308 TYR A N 1
ATOM 2320 C CA . TYR A 1 308 ? 20.374 3.863 -42.791 1.00 91.69 308 TYR A CA 1
ATOM 2321 C C . TYR A 1 308 ? 20.318 5.212 -43.501 1.00 91.69 308 TYR A C 1
ATOM 2323 O O . TYR A 1 308 ? 20.394 6.264 -42.869 1.00 91.69 308 TYR A O 1
ATOM 2331 N N . VAL A 1 309 ? 20.163 5.165 -44.818 1.00 91.62 309 VAL A N 1
ATOM 2332 C CA . VAL A 1 309 ? 19.876 6.319 -45.667 1.00 91.62 309 VAL A CA 1
ATOM 2333 C C . VAL A 1 309 ? 18.435 6.188 -46.135 1.00 91.62 309 VAL A C 1
ATOM 2335 O O . VAL A 1 309 ? 18.047 5.158 -46.690 1.00 91.62 309 VAL A O 1
ATOM 2338 N N . LEU A 1 310 ? 17.643 7.213 -45.845 1.00 92.00 310 LEU A N 1
ATOM 2339 C CA . LEU A 1 310 ? 16.221 7.303 -46.135 1.00 92.00 310 LEU A CA 1
ATOM 2340 C C . LEU A 1 310 ? 15.959 8.406 -47.175 1.00 92.00 310 LEU A C 1
ATOM 2342 O O . LEU A 1 310 ? 16.741 9.360 -47.265 1.00 92.00 310 LEU A O 1
ATOM 2346 N N 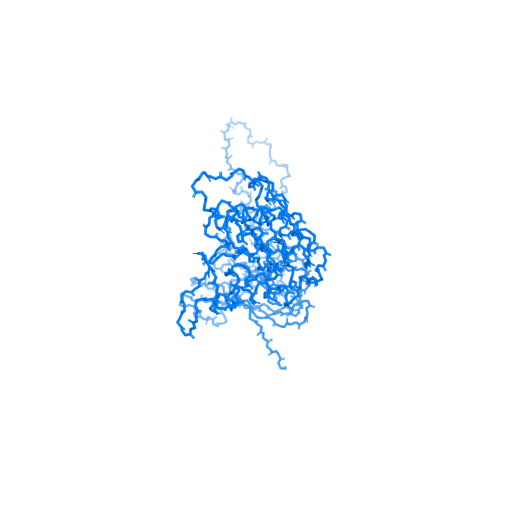. PRO A 1 311 ? 14.848 8.331 -47.929 1.00 88.38 311 PRO A N 1
ATOM 2347 C CA . PRO A 1 311 ? 14.461 9.390 -48.848 1.00 88.38 311 PRO A CA 1
ATOM 2348 C C . PRO A 1 311 ? 14.179 10.713 -48.116 1.00 88.38 311 PRO A C 1
ATOM 2350 O O . PRO A 1 311 ? 13.843 10.714 -46.925 1.00 88.38 311 PRO A O 1
ATOM 2353 N N . PRO A 1 312 ? 14.254 11.857 -48.816 1.00 83.12 312 PRO A N 1
ATOM 2354 C CA . PRO A 1 312 ? 13.882 13.149 -48.247 1.00 83.12 312 PRO A CA 1
ATOM 2355 C C . PRO A 1 312 ? 12.450 13.146 -47.695 1.00 83.12 312 PRO A C 1
ATOM 2357 O O . PRO A 1 312 ? 11.568 12.526 -48.280 1.00 83.12 312 PRO A O 1
ATOM 2360 N N . ASN A 1 313 ? 12.216 13.887 -46.607 1.00 83.75 313 ASN A N 1
ATOM 2361 C CA . ASN A 1 313 ? 10.906 14.030 -45.948 1.00 83.75 313 ASN A CA 1
ATOM 2362 C C . ASN A 1 313 ? 10.297 12.721 -45.413 1.00 83.75 313 ASN A C 1
ATOM 2364 O O . ASN A 1 313 ? 9.080 12.615 -45.293 1.00 83.75 313 ASN A O 1
ATOM 2368 N N . THR A 1 314 ? 11.134 11.739 -45.075 1.00 89.25 314 THR A N 1
ATOM 2369 C CA . THR A 1 314 ? 10.696 10.475 -44.470 1.00 89.25 314 THR A CA 1
ATOM 2370 C C . THR A 1 314 ? 11.343 10.263 -43.107 1.00 89.25 314 THR A C 1
ATOM 2372 O O . THR A 1 314 ? 12.380 10.860 -42.790 1.00 89.25 314 THR A O 1
ATOM 2375 N N . SER A 1 315 ? 10.734 9.405 -42.292 1.00 89.38 315 SER A N 1
ATOM 2376 C CA . SER A 1 315 ? 11.271 9.016 -40.987 1.00 89.38 315 SER A CA 1
ATOM 2377 C C . SER A 1 315 ? 11.375 7.493 -40.856 1.00 89.38 315 SER A C 1
ATOM 2379 O O . SER A 1 315 ? 10.672 6.766 -41.560 1.00 89.38 315 SER A O 1
ATOM 2381 N N . PRO A 1 316 ? 12.287 6.980 -40.013 1.00 92.56 316 PRO A N 1
ATOM 2382 C CA . PRO A 1 316 ? 12.432 5.545 -39.822 1.00 92.56 316 PRO A CA 1
ATOM 2383 C C . PRO A 1 316 ? 11.289 4.973 -38.977 1.00 92.56 316 PRO A C 1
ATOM 2385 O O . PRO A 1 316 ? 11.035 5.428 -37.861 1.00 92.56 316 PRO A O 1
ATOM 2388 N N . LEU A 1 317 ? 10.670 3.914 -39.490 1.00 92.44 317 LEU A N 1
ATOM 2389 C CA . LEU A 1 317 ? 9.819 2.991 -38.751 1.00 92.44 317 LEU A CA 1
ATOM 2390 C C . LEU A 1 317 ? 10.654 1.763 -38.393 1.00 92.44 317 LEU A C 1
ATOM 2392 O O . LEU A 1 317 ? 11.176 1.089 -39.279 1.00 92.44 317 LEU A O 1
ATOM 2396 N N . VAL A 1 318 ? 10.812 1.496 -37.102 1.00 93.94 318 VAL A N 1
ATOM 2397 C CA . VAL A 1 318 ? 11.592 0.374 -36.578 1.00 93.94 318 VAL A CA 1
ATOM 2398 C C . VAL A 1 318 ? 10.633 -0.616 -35.948 1.00 93.94 318 VAL A C 1
ATOM 2400 O O . VAL A 1 318 ? 9.979 -0.295 -34.961 1.00 93.94 318 VAL A O 1
ATOM 2403 N N . GLN A 1 319 ? 10.571 -1.818 -36.501 1.00 94.06 319 GLN A N 1
ATOM 2404 C CA . GLN A 1 319 ? 9.828 -2.937 -35.938 1.00 94.06 319 GLN A CA 1
ATOM 2405 C C . GLN A 1 319 ? 10.834 -3.958 -35.434 1.00 94.06 319 GLN A C 1
ATOM 2407 O O . GLN A 1 319 ? 11.694 -4.411 -36.189 1.00 94.06 319 GLN A O 1
ATOM 2412 N N . MET A 1 320 ? 10.763 -4.285 -34.151 1.00 94.38 320 MET A N 1
ATOM 2413 C CA . MET A 1 320 ? 11.627 -5.289 -33.549 1.00 94.38 320 MET A CA 1
ATOM 2414 C C . MET A 1 320 ? 10.804 -6.461 -33.041 1.00 94.38 320 MET A C 1
ATOM 2416 O O . MET A 1 320 ? 9.752 -6.261 -32.442 1.00 94.38 320 MET A O 1
ATOM 2420 N N . GLU A 1 321 ? 11.326 -7.662 -33.236 1.00 95.69 321 GLU A N 1
ATOM 2421 C CA . GLU A 1 321 ? 10.822 -8.890 -32.638 1.00 95.69 321 GLU A CA 1
ATOM 2422 C C . GLU A 1 321 ? 11.941 -9.541 -31.841 1.00 95.69 321 GLU A C 1
ATOM 2424 O O . GLU A 1 321 ? 13.092 -9.546 -32.278 1.00 95.69 321 GLU A O 1
ATOM 2429 N N . PHE A 1 322 ? 11.634 -10.070 -30.663 1.00 94.69 322 PHE A N 1
ATOM 2430 C CA . PHE A 1 322 ? 12.642 -10.704 -29.825 1.00 94.69 322 PHE A CA 1
ATOM 2431 C C . PHE A 1 322 ? 12.039 -11.643 -28.786 1.00 94.69 322 PHE A C 1
ATOM 2433 O O . PHE A 1 322 ? 10.854 -11.566 -28.465 1.00 94.69 322 PHE A O 1
ATOM 2440 N N . LYS A 1 323 ? 12.882 -12.510 -28.225 1.00 93.06 323 LYS A N 1
ATOM 2441 C CA . LYS A 1 323 ? 12.585 -13.316 -27.044 1.00 93.06 323 LYS A CA 1
ATOM 2442 C C . LYS A 1 323 ? 13.215 -12.716 -25.801 1.00 93.06 323 LYS A C 1
ATOM 2444 O O . LYS A 1 323 ? 14.409 -12.414 -25.805 1.00 93.06 323 LYS A O 1
ATOM 2449 N N . ASP A 1 324 ? 12.429 -12.602 -24.739 1.00 89.19 324 ASP A N 1
ATOM 2450 C CA . ASP A 1 324 ? 12.946 -12.280 -23.410 1.00 89.19 324 ASP A CA 1
ATOM 2451 C C . ASP A 1 324 ? 13.687 -13.473 -22.769 1.00 89.19 324 ASP A C 1
ATOM 2453 O O . ASP A 1 324 ? 13.770 -14.569 -23.334 1.00 89.19 324 ASP A O 1
ATOM 2457 N N . GLU A 1 325 ? 14.211 -13.267 -21.559 1.00 82.69 325 GLU A N 1
ATOM 2458 C CA . GLU A 1 325 ? 14.903 -14.298 -20.771 1.00 82.69 325 GLU A CA 1
ATOM 2459 C C . GLU A 1 325 ? 14.024 -15.519 -20.441 1.00 82.69 325 GLU A C 1
ATOM 2461 O O . GLU A 1 325 ? 14.537 -16.609 -20.188 1.00 82.69 325 GLU A O 1
ATOM 2466 N N . ALA A 1 326 ? 12.698 -15.356 -20.474 1.00 81.62 326 ALA A N 1
ATOM 2467 C CA . ALA A 1 326 ? 11.724 -16.421 -20.262 1.00 81.62 326 ALA A CA 1
ATOM 2468 C C . ALA A 1 326 ? 11.339 -17.140 -21.571 1.00 81.62 326 ALA A C 1
ATOM 2470 O O . ALA A 1 326 ? 10.492 -18.038 -21.553 1.00 81.62 326 ALA A O 1
ATOM 2471 N N . GLY A 1 327 ? 11.944 -16.762 -22.703 1.00 84.88 327 GLY A N 1
ATOM 2472 C CA . GLY A 1 327 ? 11.688 -17.334 -24.022 1.00 84.88 327 GLY A CA 1
ATOM 2473 C C . GLY A 1 327 ? 10.380 -16.870 -24.669 1.00 84.88 327 GLY A C 1
ATOM 2474 O O . GLY A 1 327 ? 9.947 -17.485 -25.647 1.00 84.88 327 GLY A O 1
ATOM 2475 N N . ILE A 1 328 ? 9.739 -15.824 -24.141 1.00 87.38 328 ILE A N 1
ATOM 2476 C CA . ILE A 1 328 ? 8.479 -15.277 -24.659 1.00 87.38 328 ILE A CA 1
ATOM 2477 C C . ILE A 1 328 ? 8.780 -14.302 -25.784 1.00 87.38 328 ILE A C 1
ATOM 2479 O O . ILE A 1 328 ? 9.660 -13.457 -25.650 1.00 87.38 328 ILE A O 1
ATOM 2483 N N . TRP A 1 329 ? 8.018 -14.402 -26.870 1.00 91.69 329 TRP A N 1
ATOM 2484 C CA . TRP A 1 329 ? 8.134 -13.495 -27.999 1.00 91.69 329 TRP A CA 1
ATOM 2485 C C . TRP A 1 329 ? 7.391 -12.180 -27.786 1.00 91.69 329 TRP A C 1
ATOM 2487 O O . TRP A 1 329 ? 6.220 -12.157 -27.391 1.00 91.69 329 TRP A O 1
ATOM 2497 N N . TRP A 1 330 ? 8.076 -11.107 -28.148 1.00 93.12 330 TRP A N 1
ATOM 2498 C CA . TRP A 1 330 ? 7.603 -9.736 -28.103 1.00 93.12 330 TRP A CA 1
ATOM 2499 C C . TRP A 1 330 ? 7.844 -9.067 -29.449 1.00 93.12 330 TRP A C 1
ATOM 2501 O O . TRP A 1 330 ? 8.881 -9.298 -30.069 1.00 93.12 330 TRP A O 1
ATOM 2511 N N . ALA A 1 331 ? 6.904 -8.228 -29.867 1.00 93.62 331 ALA A N 1
ATOM 2512 C CA . ALA A 1 331 ? 7.052 -7.300 -30.976 1.00 93.62 331 ALA A CA 1
ATOM 2513 C C . ALA A 1 331 ? 6.925 -5.867 -30.459 1.00 93.62 331 ALA A C 1
ATOM 2515 O O . ALA A 1 331 ? 6.133 -5.596 -29.559 1.00 93.62 331 ALA A O 1
ATOM 2516 N N . ARG A 1 332 ? 7.690 -4.935 -31.022 1.00 92.81 332 ARG A N 1
ATOM 2517 C CA . ARG A 1 332 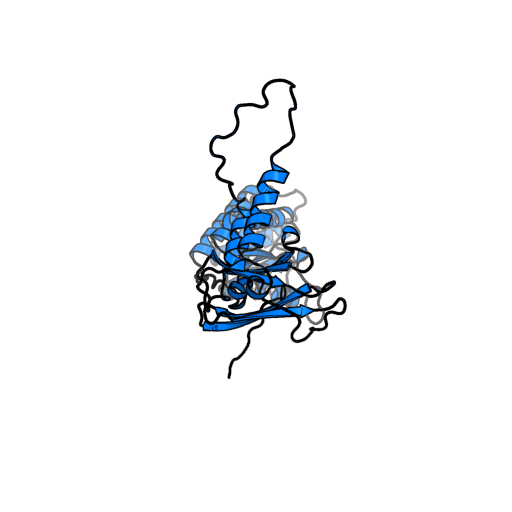? 7.577 -3.512 -30.703 1.00 92.81 332 ARG A CA 1
ATOM 2518 C C . ARG A 1 332 ? 7.812 -2.667 -31.939 1.00 92.81 332 ARG A C 1
ATOM 2520 O O . ARG A 1 332 ? 8.805 -2.858 -32.641 1.00 92.81 332 ARG A O 1
ATOM 2527 N N . THR A 1 333 ? 6.945 -1.684 -32.144 1.00 91.81 333 THR A N 1
ATOM 2528 C CA . THR A 1 333 ? 7.092 -0.686 -33.201 1.00 91.81 333 THR A CA 1
ATOM 2529 C C . THR A 1 333 ? 7.503 0.645 -32.584 1.00 91.81 333 THR A C 1
ATOM 2531 O O . THR A 1 333 ? 6.792 1.208 -31.759 1.00 91.81 333 THR A O 1
ATOM 2534 N N . ASN A 1 334 ? 8.666 1.167 -32.974 1.00 89.75 334 ASN A N 1
ATOM 2535 C CA . ASN A 1 334 ? 9.211 2.433 -32.485 1.00 89.75 334 ASN A CA 1
ATOM 2536 C C . ASN A 1 334 ? 9.158 2.556 -30.947 1.00 89.75 334 ASN A C 1
ATOM 2538 O O . ASN A 1 334 ? 9.868 1.832 -30.244 1.00 89.75 334 ASN A O 1
ATOM 2542 N N . ASP A 1 335 ? 8.343 3.491 -30.450 1.00 85.31 335 ASP A N 1
ATOM 2543 C CA . ASP A 1 335 ? 8.233 3.861 -29.039 1.00 85.31 335 ASP A CA 1
ATOM 2544 C C . ASP A 1 335 ? 6.966 3.277 -28.388 1.00 85.31 335 ASP A C 1
ATOM 2546 O O . ASP A 1 335 ? 6.753 3.482 -27.194 1.00 85.31 335 ASP A O 1
ATOM 2550 N N . GLU A 1 336 ? 6.161 2.518 -29.143 1.00 85.62 336 GLU A N 1
ATOM 2551 C CA . GLU A 1 336 ? 4.936 1.869 -28.667 1.00 85.62 336 GLU A CA 1
ATOM 2552 C C . GLU A 1 336 ? 5.221 0.838 -27.566 1.00 85.62 336 GLU A C 1
ATOM 2554 O O . GLU A 1 336 ? 6.364 0.423 -27.340 1.00 85.62 336 GLU A O 1
ATOM 2559 N N . GLU A 1 337 ? 4.164 0.431 -26.865 1.00 82.06 337 GLU A N 1
ATOM 2560 C CA . GLU A 1 337 ? 4.216 -0.665 -25.899 1.00 82.06 337 GLU A CA 1
ATOM 2561 C C . GLU A 1 337 ? 4.534 -1.991 -26.614 1.00 82.06 337 GLU A C 1
ATOM 2563 O O . GLU A 1 337 ? 3.965 -2.262 -27.671 1.00 82.06 337 GLU A O 1
ATOM 2568 N N . PRO A 1 338 ? 5.440 -2.830 -26.075 1.00 88.75 338 PRO A N 1
ATOM 2569 C CA . PRO A 1 338 ? 5.719 -4.128 -26.665 1.00 88.75 338 PRO A CA 1
ATOM 2570 C C . PRO A 1 338 ? 4.516 -5.062 -26.507 1.00 88.75 338 PRO A C 1
ATOM 2572 O O . PRO A 1 338 ? 3.989 -5.261 -25.409 1.00 88.75 338 PRO A O 1
ATOM 2575 N N . GLU A 1 339 ? 4.127 -5.697 -27.602 1.00 89.69 339 GLU A N 1
ATOM 2576 C CA . GLU A 1 339 ? 3.030 -6.651 -27.650 1.00 89.69 339 GLU A CA 1
ATOM 2577 C C . GLU A 1 339 ? 3.563 -8.079 -27.646 1.00 89.69 339 GLU A C 1
ATOM 2579 O O . GLU A 1 339 ? 4.550 -8.410 -28.305 1.00 89.69 339 GLU A O 1
ATOM 2584 N N . ARG A 1 340 ? 2.899 -8.959 -26.898 1.00 88.38 340 ARG A N 1
ATOM 2585 C CA . ARG A 1 340 ? 3.232 -10.381 -26.911 1.00 88.38 340 ARG A CA 1
ATOM 2586 C C . ARG A 1 340 ? 2.698 -11.008 -28.192 1.00 88.38 340 ARG A C 1
ATOM 2588 O O . ARG A 1 340 ? 1.494 -10.970 -28.432 1.00 88.38 340 ARG A O 1
ATOM 2595 N N . ILE A 1 341 ? 3.564 -11.680 -28.942 1.00 88.44 341 ILE A N 1
ATOM 2596 C CA . ILE A 1 341 ? 3.171 -12.420 -30.145 1.00 88.44 341 ILE A CA 1
ATOM 2597 C C . ILE A 1 341 ? 3.250 -13.928 -29.887 1.00 88.44 341 ILE A C 1
ATOM 2599 O O . ILE A 1 341 ? 4.166 -14.423 -29.229 1.00 88.44 341 ILE A O 1
ATOM 2603 N N . ASN A 1 342 ? 2.267 -14.679 -30.381 1.00 73.88 342 ASN A N 1
ATOM 2604 C CA . ASN A 1 342 ? 2.310 -16.138 -30.364 1.00 73.88 342 ASN A CA 1
ATOM 2605 C C . ASN A 1 342 ? 2.872 -16.602 -31.706 1.00 73.88 342 ASN A C 1
ATOM 2607 O O . ASN A 1 342 ? 2.217 -16.457 -32.734 1.00 73.88 342 ASN A O 1
ATOM 2611 N N . THR A 1 343 ? 4.078 -17.156 -31.702 1.00 59.06 343 THR A N 1
ATOM 2612 C CA . THR A 1 343 ? 4.608 -17.887 -32.857 1.00 59.06 343 THR A CA 1
ATOM 2613 C C . THR A 1 343 ? 4.027 -19.300 -32.835 1.00 59.06 343 THR A C 1
ATOM 2615 O O . THR A 1 343 ? 4.215 -20.030 -31.861 1.00 59.06 343 THR A O 1
ATOM 2618 N N . THR A 1 344 ? 3.254 -19.639 -33.869 1.00 45.31 344 THR A N 1
ATOM 2619 C CA . THR A 1 344 ? 2.778 -21.005 -34.163 1.00 45.31 344 THR A CA 1
ATOM 2620 C C . THR A 1 344 ? 3.908 -21.961 -34.484 1.00 45.31 344 THR A C 1
ATOM 2622 O O . THR A 1 344 ? 4.867 -21.512 -35.154 1.00 45.31 344 THR A O 1
#

Radius of gyration: 33.87 Å; chains: 1; bounding box: 85×59×83 Å